Protein AF-A0A7Y2BKF0-F1 (afdb_monomer_lite)

Foldseek 3Di:
DPPVVVVVVVVVVCCCCVCCCPVPVVVVVVVVVVVVVVVVLPPVPPVSVVVVVVVVVVVVVVVQPADDWDWDWDDDPQKIKIFIDQDDQKWKWKPFLPPPDTPDDTDSGRIDIDRDAPVSFPAKWKWKAQPPPRDIDIDGAEQDWDADPNCNHDPPVQDDPQLGQWTWHDDPQWIWIWHPDPCPVPDDTDIDTDGAQDWDDRRRIIMHMWTKGKMKMWMAHPVRDIDIDMDIDTDPGDRDDDPPPDPPDDDDDDDDD

pLDDT: mean 80.48, std 17.64, range [32.09, 97.31]

Structure (mmCIF, N/CA/C/O backbone):
data_AF-A0A7Y2BKF0-F1
#
_entry.id   AF-A0A7Y2BKF0-F1
#
loop_
_atom_site.group_PDB
_atom_site.id
_atom_site.type_symbol
_atom_site.label_atom_id
_atom_site.label_alt_id
_atom_site.label_comp_id
_atom_site.label_asym_id
_atom_site.label_entity_id
_atom_site.label_seq_id
_atom_site.pdbx_PDB_ins_code
_atom_site.Cartn_x
_atom_site.Cartn_y
_atom_site.Cartn_z
_atom_site.occupancy
_atom_site.B_iso_or_equiv
_atom_site.auth_seq_id
_atom_site.auth_comp_id
_atom_site.auth_asym_id
_atom_site.auth_atom_id
_atom_site.pdbx_PDB_model_num
ATOM 1 N N . VAL A 1 1 ? 38.843 7.516 44.023 1.00 56.25 1 VAL A N 1
ATOM 2 C CA . VAL A 1 1 ? 39.371 8.376 42.925 1.00 56.25 1 VAL A CA 1
ATOM 3 C C . VAL A 1 1 ? 40.214 7.624 41.873 1.00 56.25 1 VAL A C 1
ATOM 5 O O . VAL A 1 1 ? 40.331 8.110 40.759 1.00 56.25 1 VAL A O 1
ATOM 8 N N . LYS A 1 2 ? 40.774 6.430 42.145 1.00 53.47 2 LYS A N 1
ATOM 9 C CA . LYS A 1 2 ? 41.610 5.687 41.169 1.00 53.47 2 LYS A CA 1
ATOM 10 C C . LYS A 1 2 ? 40.888 4.870 40.062 1.00 53.47 2 LYS A C 1
ATOM 12 O O . LYS A 1 2 ? 41.434 4.849 38.963 1.00 53.47 2 LYS A O 1
ATOM 17 N N . PRO A 1 3 ? 39.693 4.266 40.253 1.00 54.91 3 PRO A N 1
ATOM 18 C CA . PRO A 1 3 ? 39.109 3.399 39.215 1.00 54.91 3 PRO A CA 1
ATOM 19 C C . PRO A 1 3 ? 38.506 4.173 38.025 1.00 54.91 3 PRO A C 1
ATOM 21 O O . PRO A 1 3 ? 38.599 3.729 36.887 1.00 54.91 3 PRO A O 1
ATOM 24 N N . ILE A 1 4 ? 37.990 5.388 38.252 1.00 55.62 4 ILE A N 1
ATOM 25 C CA . ILE A 1 4 ? 37.405 6.247 37.201 1.00 55.62 4 ILE A CA 1
ATOM 26 C C . ILE A 1 4 ? 38.463 6.726 36.188 1.00 55.62 4 ILE A C 1
ATOM 28 O O . ILE A 1 4 ? 38.194 6.789 34.992 1.00 55.62 4 ILE A O 1
ATOM 32 N N . LYS A 1 5 ? 39.699 6.990 36.636 1.00 53.34 5 LYS A N 1
ATOM 33 C CA . LYS A 1 5 ? 40.811 7.371 35.745 1.00 53.34 5 LYS A CA 1
ATOM 34 C C . LYS A 1 5 ? 41.268 6.223 34.840 1.00 53.34 5 LYS A C 1
ATOM 36 O O . LYS A 1 5 ? 41.689 6.475 33.716 1.00 53.34 5 LYS A O 1
ATOM 41 N N . GLN A 1 6 ? 41.178 4.974 35.297 1.00 55.53 6 GLN A N 1
ATOM 42 C CA . GLN A 1 6 ? 41.564 3.815 34.486 1.00 55.53 6 GLN A CA 1
ATOM 43 C C . GLN A 1 6 ? 40.537 3.521 33.391 1.00 55.53 6 GLN A C 1
ATOM 45 O O . GLN A 1 6 ? 40.930 3.332 32.243 1.00 55.53 6 GLN A O 1
ATOM 50 N N . VAL A 1 7 ? 39.239 3.595 33.705 1.00 57.47 7 VAL A N 1
ATOM 51 C CA . VAL A 1 7 ? 38.169 3.442 32.703 1.00 57.47 7 VAL A CA 1
ATOM 52 C C . VAL A 1 7 ? 38.237 4.555 31.652 1.00 57.47 7 VAL A C 1
ATOM 54 O O . VAL A 1 7 ? 38.161 4.265 30.463 1.00 57.47 7 VAL A O 1
ATOM 57 N N . ALA A 1 8 ? 38.500 5.803 32.056 1.00 55.41 8 ALA A N 1
ATOM 58 C CA . ALA A 1 8 ? 38.663 6.921 31.122 1.00 55.41 8 ALA A CA 1
ATOM 59 C C . ALA A 1 8 ? 39.882 6.767 30.188 1.00 55.41 8 ALA A C 1
ATOM 61 O O . ALA A 1 8 ? 39.826 7.151 29.023 1.00 55.41 8 ALA A O 1
ATOM 62 N N . THR A 1 9 ? 40.978 6.167 30.668 1.00 59.62 9 THR A N 1
ATOM 63 C CA . THR A 1 9 ? 42.198 5.966 29.861 1.00 59.62 9 THR A CA 1
ATOM 64 C C . THR A 1 9 ? 42.041 4.814 28.861 1.00 59.62 9 THR A C 1
ATOM 66 O O . THR A 1 9 ? 42.572 4.876 27.753 1.00 59.62 9 THR A O 1
ATOM 69 N N . VAL A 1 10 ? 41.295 3.768 29.232 1.00 58.97 10 VAL A N 1
ATOM 70 C CA . VAL A 1 10 ? 40.964 2.648 28.336 1.00 58.97 10 VAL A CA 1
ATOM 71 C C . VAL A 1 10 ? 39.921 3.075 27.302 1.00 58.97 10 VAL A C 1
ATOM 73 O O . VAL A 1 10 ? 40.099 2.779 26.125 1.00 58.97 10 VAL A O 1
ATOM 76 N N . ALA A 1 11 ? 38.902 3.842 27.704 1.00 55.28 11 ALA A N 1
ATOM 77 C CA . ALA A 1 11 ? 37.907 4.402 26.791 1.00 55.28 11 ALA A CA 1
ATOM 78 C C . ALA A 1 11 ? 38.540 5.362 25.768 1.00 55.28 11 ALA A C 1
ATOM 80 O O . ALA A 1 11 ? 38.282 5.224 24.580 1.00 55.28 11 ALA A O 1
ATOM 81 N N . GLY A 1 12 ? 39.444 6.254 26.194 1.00 58.28 12 GLY A N 1
ATOM 82 C CA . GLY A 1 12 ? 40.144 7.166 25.279 1.00 58.28 12 GLY A CA 1
ATOM 83 C C . GLY A 1 12 ? 41.084 6.462 24.291 1.00 58.28 12 GLY A C 1
ATOM 84 O O . GLY A 1 12 ? 41.186 6.874 23.139 1.00 58.28 12 GLY A O 1
ATOM 85 N N . ARG A 1 13 ? 41.741 5.363 24.696 1.00 56.59 13 ARG A N 1
ATOM 86 C CA . ARG A 1 13 ? 42.544 4.541 23.770 1.00 56.59 13 ARG A CA 1
ATOM 87 C C . ARG A 1 13 ? 41.683 3.701 22.831 1.00 56.59 13 ARG A C 1
ATOM 89 O O . ARG A 1 13 ? 42.059 3.545 21.675 1.00 56.59 13 ARG A O 1
ATOM 96 N N . ALA A 1 14 ? 40.554 3.173 23.295 1.00 54.28 14 ALA A N 1
ATOM 97 C CA . ALA A 1 14 ? 39.627 2.431 22.447 1.00 54.28 14 ALA A CA 1
ATOM 98 C C . ALA A 1 14 ? 38.985 3.345 21.393 1.00 54.28 14 ALA A C 1
ATOM 100 O O . ALA A 1 14 ? 38.978 2.984 20.223 1.00 54.28 14 ALA A O 1
ATOM 101 N N . ASP A 1 15 ? 38.549 4.545 21.782 1.00 53.91 15 ASP A N 1
ATOM 102 C CA . ASP A 1 15 ? 37.935 5.534 20.889 1.00 53.91 15 ASP A CA 1
ATOM 103 C C . ASP A 1 15 ? 38.928 6.033 19.830 1.00 53.91 15 ASP A C 1
ATOM 105 O O . ASP A 1 15 ? 38.670 5.933 18.635 1.00 53.91 15 ASP A O 1
ATOM 109 N N . MET A 1 16 ? 40.142 6.420 20.237 1.00 60.03 16 MET A N 1
ATOM 110 C CA . MET A 1 16 ? 41.167 6.872 19.293 1.00 60.03 16 MET A CA 1
ATOM 111 C C . MET A 1 16 ? 41.620 5.764 18.329 1.00 60.03 16 MET A C 1
ATOM 113 O O . MET A 1 16 ? 41.905 6.048 17.175 1.00 60.03 16 MET A O 1
ATOM 117 N N . THR A 1 17 ? 41.673 4.499 18.760 1.00 58.50 17 THR A N 1
ATOM 118 C CA . THR A 1 17 ? 42.131 3.404 17.883 1.00 58.50 17 THR A CA 1
ATOM 119 C C . THR A 1 17 ? 41.006 2.869 17.000 1.00 58.50 17 THR A C 1
ATOM 121 O O . THR A 1 17 ? 41.252 2.533 15.847 1.00 58.50 17 THR A O 1
ATOM 124 N N . PHE A 1 18 ? 39.774 2.789 17.512 1.00 59.12 18 PHE A N 1
ATOM 125 C CA . PHE A 1 18 ? 38.623 2.283 16.766 1.00 59.12 18 PHE A CA 1
ATOM 126 C C . PHE A 1 18 ? 38.108 3.318 15.770 1.00 59.12 18 PHE A C 1
ATOM 128 O O . PHE A 1 18 ? 37.931 2.985 14.601 1.00 59.12 18 PHE A O 1
ATOM 135 N N . VAL A 1 19 ? 37.941 4.576 16.190 1.00 60.78 19 VAL A N 1
ATOM 136 C CA . VAL A 1 19 ? 37.486 5.646 15.296 1.00 60.78 19 VAL A CA 1
ATOM 137 C C . VAL A 1 19 ? 38.540 5.911 14.221 1.00 60.78 19 VAL A C 1
ATOM 139 O O . VAL A 1 19 ? 38.187 5.936 13.049 1.00 60.78 19 VAL A O 1
ATOM 142 N N . ASP A 1 20 ? 39.832 5.981 14.558 1.00 59.41 20 ASP A N 1
ATOM 143 C CA . ASP A 1 20 ? 40.880 6.265 13.563 1.00 59.41 20 ASP A CA 1
ATOM 144 C C . ASP A 1 20 ? 41.201 5.062 12.640 1.00 59.41 20 ASP A C 1
ATOM 146 O O . ASP A 1 20 ? 41.576 5.213 11.474 1.00 59.41 20 ASP A O 1
ATOM 150 N N . ALA A 1 21 ? 41.010 3.821 13.106 1.00 57.22 21 ALA A N 1
ATOM 151 C CA . ALA A 1 21 ? 41.134 2.649 12.234 1.00 57.22 21 ALA A CA 1
ATOM 152 C C . ALA A 1 21 ? 39.921 2.482 11.304 1.00 57.22 21 ALA A C 1
ATOM 154 O O . ALA A 1 21 ? 40.092 2.163 10.125 1.00 57.22 21 ALA A O 1
ATOM 155 N N . LEU A 1 22 ? 38.707 2.709 11.814 1.00 60.00 22 LEU A N 1
ATOM 156 C CA . LEU A 1 22 ? 37.465 2.464 11.082 1.00 60.00 22 LEU A CA 1
ATOM 157 C C . LEU A 1 22 ? 37.101 3.620 10.137 1.00 60.00 22 LEU A C 1
ATOM 159 O O . LEU A 1 22 ? 36.699 3.361 9.005 1.00 60.00 22 LEU A O 1
ATOM 163 N N . MET A 1 23 ? 37.259 4.877 10.567 1.00 57.72 23 MET A N 1
ATOM 164 C CA . MET A 1 23 ? 36.860 6.058 9.783 1.00 57.72 23 MET A CA 1
ATOM 165 C C . MET A 1 23 ? 37.945 6.562 8.833 1.00 57.72 23 MET A C 1
ATOM 167 O O . MET A 1 23 ? 37.619 7.176 7.822 1.00 57.72 23 MET A O 1
ATOM 171 N N . THR A 1 24 ? 39.223 6.308 9.112 1.00 59.28 24 THR A N 1
ATOM 172 C CA . THR A 1 24 ? 40.328 6.915 8.349 1.00 59.28 24 THR A CA 1
ATOM 173 C C . THR A 1 24 ? 41.178 5.874 7.626 1.00 59.28 24 THR A C 1
ATOM 175 O O . THR A 1 24 ? 41.488 6.049 6.443 1.00 59.28 24 THR A O 1
ATOM 178 N N . LYS A 1 25 ? 41.517 4.746 8.265 1.00 56.06 25 LYS A N 1
ATOM 179 C CA . LYS A 1 25 ? 42.382 3.721 7.643 1.00 56.06 25 LYS A CA 1
ATOM 180 C C . LYS A 1 25 ? 41.656 2.772 6.694 1.00 56.06 25 LYS A C 1
ATOM 182 O O . LYS A 1 25 ? 42.191 2.479 5.630 1.00 56.06 25 LYS A O 1
ATOM 187 N N . LEU A 1 26 ? 40.447 2.316 7.021 1.00 55.50 26 LEU A N 1
ATOM 188 C CA . LEU A 1 26 ? 39.689 1.451 6.107 1.00 55.50 26 LEU A CA 1
ATOM 189 C C . LEU A 1 26 ? 39.274 2.165 4.809 1.00 55.50 26 LEU A C 1
ATOM 191 O O . LEU A 1 26 ? 39.478 1.587 3.739 1.00 55.50 26 LEU A O 1
ATOM 195 N N . PRO A 1 27 ? 38.785 3.422 4.832 1.00 61.84 27 PRO A N 1
ATOM 196 C CA . PRO A 1 27 ? 38.477 4.126 3.592 1.00 61.84 27 PRO A CA 1
ATOM 197 C C . PRO A 1 27 ? 39.731 4.423 2.770 1.00 61.84 27 PRO A C 1
ATOM 199 O O . PRO A 1 27 ? 39.706 4.258 1.555 1.00 61.84 27 PRO A O 1
ATOM 202 N N . SER A 1 28 ? 40.847 4.792 3.410 1.00 61.53 28 SER A N 1
ATOM 203 C CA . SER A 1 28 ? 42.100 5.068 2.693 1.00 61.53 28 SER A CA 1
ATOM 204 C C . SER A 1 28 ? 42.728 3.814 2.079 1.00 61.53 28 SER A C 1
ATOM 206 O O . SER A 1 28 ? 43.248 3.900 0.970 1.00 61.53 28 SER A O 1
ATOM 208 N N . LEU A 1 29 ? 42.618 2.645 2.720 1.00 62.38 29 LEU A N 1
ATOM 209 C CA . LEU A 1 29 ? 43.019 1.362 2.128 1.00 62.38 29 LEU A CA 1
ATOM 210 C C . LEU A 1 29 ? 42.152 1.000 0.917 1.00 62.38 29 LEU A C 1
ATOM 212 O O . LEU A 1 29 ? 42.694 0.681 -0.140 1.00 62.38 29 LEU A O 1
ATOM 216 N N . ASN A 1 30 ? 40.829 1.143 1.027 1.00 64.00 30 ASN A N 1
ATOM 217 C CA . ASN A 1 30 ? 39.913 0.885 -0.087 1.00 64.00 30 ASN A CA 1
ATOM 218 C C . ASN A 1 30 ? 40.168 1.831 -1.272 1.00 64.00 30 ASN A C 1
ATOM 220 O O . ASN A 1 30 ? 40.201 1.394 -2.421 1.00 64.00 30 ASN A O 1
ATOM 224 N N . VAL A 1 31 ? 40.400 3.120 -1.005 1.00 70.38 31 VAL A N 1
ATOM 225 C CA . VAL A 1 31 ? 40.716 4.121 -2.037 1.00 70.38 31 VAL A CA 1
ATOM 226 C C . VAL A 1 31 ? 42.079 3.846 -2.684 1.00 70.38 31 VAL A C 1
ATOM 228 O O . VAL A 1 31 ? 42.215 3.992 -3.898 1.00 70.38 31 VAL A O 1
ATOM 231 N N . LEU A 1 32 ? 43.081 3.405 -1.917 1.00 70.19 32 LEU A N 1
ATOM 232 C CA . LEU A 1 32 ? 44.412 3.070 -2.434 1.00 70.19 32 LEU A CA 1
ATOM 233 C C . LEU A 1 32 ? 44.389 1.814 -3.321 1.00 70.19 32 LEU A C 1
ATOM 235 O O . LEU A 1 32 ? 45.038 1.787 -4.371 1.00 70.19 32 LEU A O 1
ATOM 239 N N . GLU A 1 33 ? 43.648 0.777 -2.922 1.00 68.88 33 GLU A N 1
ATOM 240 C CA . GLU A 1 33 ? 43.505 -0.448 -3.716 1.00 68.88 33 GLU A CA 1
ATOM 241 C C . GLU A 1 33 ? 42.689 -0.214 -4.987 1.00 68.88 33 GLU A C 1
ATOM 243 O O . GLU A 1 33 ? 43.132 -0.608 -6.069 1.00 68.88 33 GLU A O 1
ATOM 248 N N . LEU A 1 34 ? 41.575 0.522 -4.897 1.00 68.00 34 LEU A N 1
ATOM 249 C CA . LEU A 1 34 ? 40.826 0.966 -6.076 1.00 68.00 34 LEU A CA 1
ATOM 250 C C . LEU A 1 34 ? 41.713 1.811 -6.997 1.00 68.00 34 LEU A C 1
ATOM 252 O O . LEU A 1 34 ? 41.759 1.554 -8.198 1.00 68.00 34 LEU A O 1
ATOM 256 N N . GLY A 1 35 ? 42.494 2.746 -6.450 1.00 68.19 35 GLY A N 1
ATOM 257 C CA . GLY A 1 35 ? 43.444 3.561 -7.211 1.00 68.19 35 GLY A CA 1
ATOM 258 C C . GLY A 1 35 ? 44.499 2.732 -7.952 1.00 68.19 35 GLY A C 1
ATOM 259 O O . GLY A 1 35 ? 44.789 3.008 -9.115 1.00 68.19 35 GLY A O 1
ATOM 260 N N . ARG A 1 36 ? 45.031 1.666 -7.335 1.00 69.06 36 ARG A N 1
ATOM 261 C CA . ARG A 1 36 ? 45.957 0.725 -7.998 1.00 69.06 36 ARG A CA 1
ATOM 262 C C . ARG A 1 36 ? 45.289 -0.095 -9.100 1.00 69.06 36 ARG A C 1
ATOM 264 O O . ARG A 1 36 ? 45.929 -0.353 -10.119 1.00 69.06 36 ARG A O 1
ATOM 271 N N . ILE A 1 37 ? 44.039 -0.514 -8.908 1.00 67.25 37 ILE A N 1
ATOM 272 C CA . ILE A 1 37 ? 43.263 -1.238 -9.924 1.00 67.25 37 ILE A CA 1
ATOM 273 C C . ILE A 1 37 ? 42.982 -0.316 -11.120 1.00 67.25 37 ILE A C 1
ATOM 275 O O . ILE A 1 37 ? 43.267 -0.690 -12.257 1.00 67.25 37 ILE A O 1
ATOM 279 N N . PHE A 1 38 ? 42.529 0.918 -10.874 1.00 66.38 38 PHE A N 1
ATOM 280 C CA . PHE A 1 38 ? 42.270 1.914 -11.918 1.00 66.38 38 PHE A CA 1
ATOM 281 C C . PHE A 1 38 ? 43.542 2.357 -12.656 1.00 66.38 38 PHE A C 1
ATOM 283 O O . PHE A 1 38 ? 43.516 2.487 -13.879 1.00 66.38 38 PHE A O 1
ATOM 290 N N . ALA A 1 39 ? 44.674 2.505 -11.961 1.00 66.19 39 ALA A N 1
ATOM 291 C CA . ALA A 1 39 ? 45.955 2.827 -12.597 1.00 66.19 39 ALA A CA 1
ATOM 292 C C . ALA A 1 39 ? 46.426 1.726 -13.568 1.00 66.19 39 ALA A C 1
ATOM 294 O O . ALA A 1 39 ? 47.037 2.025 -14.589 1.00 66.19 39 ALA A O 1
ATOM 295 N N . ARG A 1 40 ? 46.100 0.454 -13.292 1.00 65.19 40 ARG A N 1
ATOM 296 C CA . ARG A 1 40 ? 46.405 -0.683 -14.182 1.00 65.19 40 ARG A CA 1
ATOM 297 C C . ARG A 1 40 ? 45.427 -0.828 -15.353 1.00 65.19 40 ARG A C 1
ATOM 299 O O . ARG A 1 40 ? 45.741 -1.521 -16.315 1.00 65.19 40 ARG A O 1
ATOM 306 N N . LEU A 1 41 ? 44.257 -0.192 -15.305 1.00 62.62 41 LEU A N 1
ATOM 307 C CA . LEU A 1 41 ? 43.323 -0.137 -16.438 1.00 62.62 41 LEU A CA 1
ATOM 308 C C . LEU A 1 41 ? 43.814 0.812 -17.547 1.00 62.62 41 LEU A C 1
ATOM 310 O O . LEU A 1 41 ? 43.492 0.601 -18.714 1.00 62.62 41 LEU A O 1
ATOM 314 N N . GLN A 1 42 ? 44.655 1.798 -17.215 1.00 55.88 42 GLN A N 1
ATOM 315 C CA . GLN A 1 42 ? 45.264 2.750 -18.154 1.00 55.88 42 GLN A CA 1
ATOM 316 C C . GLN A 1 42 ? 46.602 2.258 -18.744 1.00 55.88 42 GLN A C 1
ATOM 318 O O . GLN A 1 42 ? 47.518 3.042 -18.970 1.00 55.88 42 GLN A O 1
ATOM 323 N N . ASN A 1 43 ? 46.745 0.963 -19.042 1.00 62.66 43 ASN A N 1
ATOM 324 C CA . ASN A 1 43 ? 47.992 0.401 -19.591 1.00 62.66 43 ASN A CA 1
ATOM 325 C C . ASN A 1 43 ? 48.257 0.754 -21.078 1.00 62.66 43 ASN A C 1
ATOM 327 O O . ASN A 1 43 ? 49.034 0.073 -21.740 1.00 62.66 43 ASN A O 1
ATOM 331 N N . GLY A 1 44 ? 47.602 1.776 -21.646 1.00 59.03 44 GLY A N 1
ATOM 332 C CA . GLY A 1 44 ? 47.809 2.210 -23.040 1.00 59.03 44 GLY A CA 1
ATOM 333 C C . GLY A 1 44 ? 47.368 1.203 -24.116 1.00 59.03 44 GLY A C 1
ATOM 334 O O . GLY A 1 44 ? 47.499 1.467 -25.308 1.00 59.03 44 GLY A O 1
ATOM 335 N N . VAL A 1 45 ? 46.813 0.054 -23.719 1.00 68.38 45 VAL A N 1
ATOM 336 C CA . VAL A 1 45 ? 46.310 -0.974 -24.632 1.00 68.38 45 VAL A CA 1
ATOM 337 C C . VAL A 1 45 ? 44.899 -0.590 -25.067 1.00 68.38 45 VAL A C 1
ATOM 339 O O . VAL A 1 45 ? 43.953 -0.681 -24.288 1.00 68.38 45 VAL A O 1
ATOM 342 N N . VAL A 1 46 ? 44.745 -0.198 -26.332 1.00 66.69 46 VAL A N 1
ATOM 343 C CA . VAL A 1 46 ? 43.465 0.230 -26.938 1.00 66.69 46 VAL A CA 1
ATOM 344 C C . VAL A 1 46 ? 42.327 -0.774 -26.682 1.00 66.69 46 VAL A C 1
ATOM 346 O O . VAL A 1 46 ? 41.175 -0.386 -26.501 1.00 66.69 46 VAL A O 1
ATOM 349 N N . HIS A 1 47 ? 42.648 -2.068 -26.587 1.00 70.94 47 HIS A N 1
ATOM 350 C CA . HIS A 1 47 ? 41.669 -3.131 -26.347 1.00 70.94 47 HIS A CA 1
ATOM 351 C C . HIS A 1 47 ? 41.030 -3.060 -24.947 1.00 70.94 47 HIS A C 1
ATOM 353 O O . HIS A 1 47 ? 39.874 -3.443 -24.801 1.00 70.94 47 HIS A O 1
ATOM 359 N N . MET A 1 48 ? 41.723 -2.524 -23.933 1.00 76.19 48 MET A N 1
ATOM 360 C CA . MET A 1 48 ? 41.163 -2.357 -22.582 1.00 76.19 48 MET A CA 1
ATOM 361 C C . MET A 1 48 ? 40.087 -1.273 -22.542 1.00 76.19 48 MET A C 1
ATOM 363 O O . MET A 1 48 ? 39.042 -1.474 -21.928 1.00 76.19 48 MET A O 1
ATOM 367 N N . TYR A 1 49 ? 40.300 -0.159 -23.248 1.00 74.81 49 TYR A N 1
ATOM 368 C CA . TYR A 1 49 ? 39.277 0.878 -23.396 1.00 74.81 49 TYR A CA 1
ATOM 369 C C . TYR A 1 49 ? 38.041 0.325 -24.113 1.00 74.81 49 TYR A C 1
ATOM 371 O O . TYR A 1 49 ? 36.924 0.521 -23.643 1.00 74.81 49 TYR A O 1
ATOM 379 N N . GLY A 1 50 ? 38.241 -0.438 -25.194 1.00 79.44 50 GLY A N 1
ATOM 380 C CA . GLY A 1 50 ? 37.152 -1.126 -25.891 1.00 79.44 50 GLY A CA 1
ATOM 381 C C . GLY A 1 50 ? 36.384 -2.098 -24.989 1.00 79.44 50 GLY A C 1
ATOM 382 O O . GLY A 1 50 ? 35.157 -2.065 -24.957 1.00 79.44 50 GLY A O 1
ATOM 383 N N . ALA A 1 51 ? 37.088 -2.914 -24.200 1.00 82.00 51 ALA A N 1
ATOM 384 C CA . ALA A 1 51 ? 36.469 -3.864 -23.278 1.00 82.00 51 ALA A CA 1
ATOM 385 C C . ALA A 1 51 ? 35.624 -3.169 -22.197 1.00 82.00 51 ALA A C 1
ATOM 387 O O . ALA A 1 51 ? 34.490 -3.576 -21.956 1.00 82.00 51 ALA A O 1
ATOM 388 N N . VAL A 1 52 ? 36.131 -2.092 -21.586 1.00 83.44 52 VAL A N 1
ATOM 389 C CA . VAL A 1 52 ? 35.380 -1.313 -20.584 1.00 83.44 52 VAL A CA 1
ATOM 390 C C . VAL A 1 52 ? 34.141 -0.666 -21.200 1.00 83.44 52 VAL A C 1
ATOM 392 O O . VAL A 1 52 ? 33.075 -0.699 -20.588 1.00 83.44 52 VAL A O 1
ATOM 395 N N . MET A 1 53 ? 34.247 -0.134 -22.421 1.00 85.56 53 MET A N 1
ATOM 396 C CA . MET A 1 53 ? 33.098 0.425 -23.139 1.00 85.56 53 MET A CA 1
ATOM 397 C C . MET A 1 53 ? 32.031 -0.639 -23.413 1.00 85.56 53 MET A C 1
ATOM 399 O O . MET A 1 53 ? 30.855 -0.389 -23.168 1.00 85.56 53 MET A O 1
ATOM 403 N N . ILE A 1 54 ? 32.426 -1.839 -23.854 1.00 88.69 54 ILE A N 1
ATOM 404 C CA . ILE A 1 54 ? 31.497 -2.958 -24.070 1.00 88.69 54 ILE A CA 1
ATOM 405 C C . ILE A 1 54 ? 30.820 -3.358 -22.757 1.00 88.69 54 ILE A C 1
ATOM 407 O O . ILE A 1 54 ? 29.601 -3.496 -22.728 1.00 88.69 54 ILE A O 1
ATOM 411 N N . VAL A 1 55 ? 31.575 -3.497 -21.663 1.00 89.38 55 VAL A N 1
ATOM 412 C CA . VAL A 1 55 ? 31.006 -3.804 -20.340 1.00 89.38 55 VAL A CA 1
ATOM 413 C C . VAL A 1 55 ? 30.019 -2.721 -19.905 1.00 89.38 55 VAL A C 1
ATOM 415 O O . VAL A 1 55 ? 28.937 -3.051 -19.429 1.00 89.38 55 VAL A O 1
ATOM 418 N N . GLY A 1 56 ? 30.348 -1.444 -20.115 1.00 88.44 56 GLY A N 1
ATOM 419 C CA . GLY A 1 56 ? 29.452 -0.324 -19.828 1.00 88.44 56 GLY A CA 1
ATOM 420 C C . GLY A 1 56 ? 28.153 -0.396 -20.630 1.00 88.44 56 GLY A C 1
ATOM 421 O O . GLY A 1 56 ? 27.071 -0.298 -20.057 1.00 88.44 56 GLY A O 1
ATOM 422 N N . VAL A 1 57 ? 28.242 -0.645 -21.939 1.00 91.00 57 VAL A N 1
ATOM 423 C CA . VAL A 1 57 ? 27.067 -0.808 -22.810 1.00 91.00 57 VAL A CA 1
ATOM 424 C C . VAL A 1 57 ? 26.220 -2.002 -22.373 1.00 91.00 57 VAL A C 1
ATOM 426 O O . VAL A 1 57 ? 25.008 -1.865 -22.232 1.00 91.00 57 VAL A O 1
ATOM 429 N N . VAL A 1 58 ? 26.837 -3.155 -22.100 1.00 87.88 58 VAL A N 1
ATOM 430 C CA . VAL A 1 58 ? 26.131 -4.352 -21.619 1.00 87.88 58 VAL A CA 1
ATOM 431 C C . VAL A 1 58 ? 25.450 -4.088 -20.278 1.00 87.88 58 VAL A C 1
ATOM 433 O O . VAL A 1 58 ? 24.304 -4.485 -20.103 1.00 87.88 58 VAL A O 1
ATOM 436 N N . ALA A 1 59 ? 26.106 -3.388 -19.350 1.00 86.38 59 ALA A N 1
ATOM 437 C CA . ALA A 1 59 ? 25.521 -3.039 -18.059 1.00 86.38 59 ALA A CA 1
ATOM 438 C C . ALA A 1 59 ? 24.302 -2.115 -18.210 1.00 86.38 59 ALA A C 1
ATOM 440 O O . ALA A 1 59 ? 23.278 -2.345 -17.569 1.00 86.38 59 ALA A O 1
ATOM 441 N N . VAL A 1 60 ? 24.377 -1.113 -19.093 1.00 85.19 60 VAL A N 1
ATOM 442 C CA . VAL A 1 60 ? 23.241 -0.230 -19.397 1.00 85.19 60 VAL A CA 1
ATOM 443 C C . VAL A 1 60 ? 22.099 -1.017 -20.047 1.00 85.19 60 VAL A C 1
ATOM 445 O O . VAL A 1 60 ? 20.958 -0.901 -19.612 1.00 85.19 60 VAL A O 1
ATOM 448 N N . LEU A 1 61 ? 22.385 -1.873 -21.033 1.00 83.12 61 LEU A N 1
ATOM 449 C CA . LEU A 1 61 ? 21.370 -2.723 -21.668 1.00 83.12 61 LEU A CA 1
ATOM 450 C C . LEU A 1 61 ? 20.719 -3.689 -20.668 1.00 83.12 61 LEU A C 1
ATOM 452 O O . LEU A 1 61 ? 19.501 -3.856 -20.682 1.00 83.12 61 LEU A O 1
ATOM 456 N N . ALA A 1 62 ? 21.508 -4.280 -19.770 1.00 82.38 62 ALA A N 1
ATOM 457 C CA . ALA A 1 62 ? 21.009 -5.148 -18.710 1.00 82.38 62 ALA A CA 1
ATOM 458 C C . ALA A 1 62 ? 20.108 -4.388 -17.723 1.00 82.38 62 ALA A C 1
ATOM 460 O O . ALA A 1 62 ? 19.094 -4.928 -17.286 1.00 82.38 62 ALA A O 1
ATOM 461 N N . PHE A 1 63 ? 20.424 -3.127 -17.412 1.00 79.00 63 PHE A N 1
ATOM 462 C CA . PHE A 1 63 ? 19.584 -2.285 -16.559 1.00 79.00 63 PHE A CA 1
ATOM 463 C C . PHE A 1 63 ? 18.194 -2.037 -17.171 1.00 79.00 63 PHE A C 1
ATOM 465 O O . PHE A 1 63 ? 17.192 -2.116 -16.464 1.00 79.00 63 PHE A O 1
ATOM 472 N N . PHE A 1 64 ? 18.112 -1.821 -18.489 1.00 78.50 64 PHE A N 1
ATOM 473 C CA . PHE A 1 64 ? 16.839 -1.650 -19.209 1.00 78.50 64 PHE A CA 1
ATOM 474 C C . PHE A 1 64 ? 16.110 -2.966 -19.528 1.00 78.50 64 PHE A C 1
ATOM 476 O O . PHE A 1 64 ? 14.974 -2.953 -20.012 1.00 78.50 64 PHE A O 1
ATOM 483 N N . TRP A 1 65 ? 16.736 -4.113 -19.253 1.00 80.38 65 TRP A N 1
ATOM 484 C CA . TRP A 1 65 ? 16.158 -5.419 -19.552 1.00 80.38 65 TRP A CA 1
ATOM 485 C C . TRP A 1 65 ? 14.921 -5.718 -18.700 1.00 80.38 65 TRP A C 1
ATOM 487 O O . TRP A 1 65 ? 13.949 -6.281 -19.206 1.00 80.38 65 TRP A O 1
ATOM 497 N N . ALA A 1 66 ? 14.937 -5.338 -17.420 1.00 79.81 66 ALA A N 1
ATOM 498 C CA . ALA A 1 66 ? 13.837 -5.575 -16.492 1.00 79.81 66 ALA A CA 1
ATOM 499 C C . ALA A 1 66 ? 13.033 -4.283 -16.257 1.00 79.81 66 ALA A C 1
ATOM 501 O O . ALA A 1 66 ? 13.583 -3.318 -15.714 1.00 79.81 66 ALA A O 1
ATOM 502 N N . PRO A 1 67 ? 11.729 -4.247 -16.602 1.00 82.19 67 PRO A N 1
ATOM 503 C CA . PRO A 1 67 ? 10.895 -3.105 -16.270 1.00 82.19 67 PRO A CA 1
ATOM 504 C C . PRO A 1 67 ? 10.829 -2.912 -14.752 1.00 82.19 67 PRO A C 1
ATOM 506 O O . PRO A 1 67 ? 10.767 -3.873 -13.981 1.00 82.19 67 PRO A O 1
ATOM 509 N N . HIS A 1 68 ? 10.854 -1.659 -14.312 1.00 81.69 68 HIS A N 1
ATOM 510 C CA . HIS A 1 68 ? 10.672 -1.286 -12.913 1.00 81.69 68 HIS A CA 1
ATOM 511 C C . HIS A 1 68 ? 9.318 -0.604 -12.793 1.00 81.69 68 HIS A C 1
ATOM 513 O O . HIS A 1 68 ? 9.060 0.382 -13.475 1.00 81.69 68 HIS A O 1
ATOM 519 N N . SER A 1 69 ? 8.451 -1.167 -11.960 1.00 86.06 69 SER A N 1
ATOM 520 C CA . SER A 1 69 ? 7.078 -0.710 -11.802 1.00 86.06 69 SER A CA 1
ATOM 521 C C . SER A 1 69 ? 6.716 -0.715 -10.328 1.00 86.06 69 SER A C 1
ATOM 523 O O . SER A 1 69 ? 6.858 -1.736 -9.648 1.00 86.06 69 SER A O 1
ATOM 525 N N . HIS A 1 70 ? 6.235 0.419 -9.843 1.00 91.00 70 HIS A N 1
ATOM 526 C CA . HIS A 1 70 ? 5.597 0.547 -8.543 1.00 91.00 70 HIS A CA 1
ATOM 527 C C . HIS A 1 70 ? 4.452 1.536 -8.693 1.00 91.00 70 HIS A C 1
ATOM 529 O 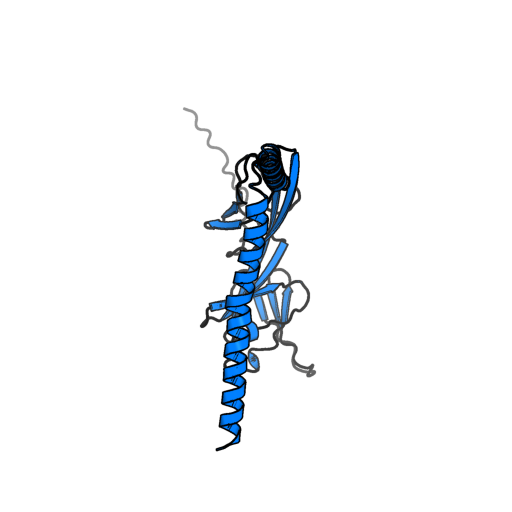O . HIS A 1 70 ? 4.549 2.474 -9.472 1.00 91.00 70 HIS A O 1
ATOM 535 N N . ILE A 1 71 ? 3.367 1.314 -7.963 1.00 94.00 71 ILE A N 1
ATOM 536 C CA . ILE A 1 71 ? 2.175 2.151 -8.079 1.00 94.00 71 ILE A CA 1
ATOM 537 C C . ILE A 1 71 ? 2.257 3.265 -7.039 1.00 94.00 71 ILE A C 1
ATOM 539 O O . ILE A 1 71 ? 2.490 3.013 -5.853 1.00 94.00 71 ILE A O 1
ATOM 543 N N . GLU A 1 72 ? 2.037 4.496 -7.459 1.00 94.69 72 GLU A N 1
ATOM 544 C CA . GLU A 1 72 ? 1.776 5.652 -6.614 1.00 94.69 72 GLU A CA 1
ATOM 545 C C . GLU A 1 72 ? 0.314 6.052 -6.796 1.00 94.69 72 GLU A C 1
ATOM 547 O O . GLU A 1 72 ? -0.233 5.947 -7.889 1.00 94.69 72 GLU A O 1
ATOM 552 N N . ALA A 1 73 ? -0.337 6.431 -5.699 1.00 94.19 73 ALA A N 1
ATOM 553 C CA . ALA A 1 73 ? -1.742 6.808 -5.699 1.00 94.19 73 ALA A CA 1
ATOM 554 C C . ALA A 1 73 ? -1.863 8.201 -5.091 1.00 94.19 73 ALA A C 1
ATOM 556 O O . ALA A 1 73 ? -1.453 8.419 -3.946 1.00 94.19 73 ALA A O 1
ATOM 557 N N . THR A 1 74 ? -2.416 9.126 -5.861 1.00 94.00 74 THR A N 1
ATOM 558 C CA . THR A 1 74 ? -2.779 10.469 -5.417 1.00 94.00 74 THR A CA 1
ATOM 559 C C . THR A 1 74 ? -4.291 10.618 -5.452 1.00 94.00 74 THR A C 1
ATOM 561 O O . THR A 1 74 ? -4.971 10.017 -6.277 1.00 94.00 74 THR A O 1
ATOM 564 N N . PHE A 1 75 ? -4.832 11.379 -4.508 1.00 91.81 75 PHE A N 1
ATOM 565 C CA . PHE A 1 75 ? -6.274 11.484 -4.309 1.00 91.81 75 PHE A CA 1
ATOM 566 C C . PHE A 1 75 ? -6.727 12.900 -4.653 1.00 91.81 75 PHE A C 1
ATOM 568 O O . PHE A 1 75 ? -6.309 13.850 -3.988 1.00 91.81 75 PHE A O 1
ATOM 575 N N . GLU A 1 76 ? -7.601 13.031 -5.649 1.00 87.81 76 GLU A N 1
ATOM 576 C CA . GLU A 1 76 ? -8.236 14.295 -6.021 1.00 87.81 76 GLU A CA 1
ATOM 577 C C . GLU A 1 76 ? -9.759 14.161 -5.879 1.00 87.81 76 GLU A C 1
ATOM 579 O O . GLU A 1 76 ? -10.464 13.596 -6.717 1.00 87.81 76 GLU A O 1
ATOM 584 N N . GLY A 1 77 ? -10.287 14.640 -4.750 1.00 84.81 77 GLY A N 1
ATOM 585 C CA . GLY A 1 77 ? -11.695 14.448 -4.403 1.00 84.81 77 GLY A CA 1
ATOM 586 C C . GLY A 1 77 ? -12.031 12.967 -4.210 1.00 84.81 77 GLY A C 1
ATOM 587 O O . GLY A 1 77 ? -11.527 12.345 -3.278 1.00 84.81 77 GLY A O 1
ATOM 588 N N . ASN A 1 78 ? -12.896 12.430 -5.076 1.00 83.00 78 ASN A N 1
ATOM 589 C CA . ASN A 1 78 ? -13.295 11.016 -5.085 1.00 83.00 78 ASN A CA 1
ATOM 590 C C . ASN A 1 78 ? -12.571 10.194 -6.171 1.00 83.00 78 ASN A C 1
ATOM 592 O O . ASN A 1 78 ? -12.802 8.992 -6.286 1.00 83.00 78 ASN A O 1
ATOM 596 N N . ASN A 1 79 ? -11.717 10.840 -6.971 1.00 88.00 79 ASN A N 1
ATOM 597 C CA . ASN A 1 79 ? -10.905 10.175 -7.979 1.00 88.00 79 ASN A CA 1
ATOM 598 C C . ASN A 1 79 ? -9.538 9.823 -7.398 1.00 88.00 79 ASN A C 1
ATOM 600 O O . ASN A 1 79 ? -8.986 10.533 -6.549 1.00 88.00 79 ASN A O 1
ATOM 604 N N . VAL A 1 80 ? -9.002 8.707 -7.872 1.00 93.00 80 VAL A N 1
ATOM 605 C CA . VAL A 1 80 ? -7.667 8.242 -7.530 1.00 93.00 80 VAL A CA 1
ATOM 606 C C . VAL A 1 80 ? -6.840 8.228 -8.796 1.00 93.00 80 VAL A C 1
ATOM 608 O O . VAL A 1 80 ? -7.109 7.459 -9.718 1.00 93.00 80 VAL A O 1
ATOM 611 N N . ASP A 1 81 ? -5.824 9.073 -8.816 1.00 95.56 81 ASP A N 1
ATOM 612 C CA . ASP A 1 81 ? -4.837 9.088 -9.877 1.00 95.56 81 ASP A CA 1
ATOM 613 C C . ASP A 1 81 ? -3.754 8.077 -9.529 1.00 95.56 81 ASP A C 1
ATOM 615 O O . ASP A 1 81 ? -3.074 8.172 -8.502 1.00 95.56 81 ASP A O 1
ATOM 619 N N . LEU A 1 82 ? -3.633 7.075 -10.384 1.00 95.69 82 LEU A N 1
ATOM 620 C CA . LEU A 1 82 ? -2.657 6.013 -10.287 1.00 95.69 82 LEU A CA 1
ATOM 621 C C . LEU A 1 82 ? -1.526 6.319 -11.254 1.00 95.69 82 LEU A C 1
ATOM 623 O O . LEU A 1 82 ? -1.760 6.556 -12.439 1.00 95.69 82 LEU A O 1
ATOM 627 N N . THR A 1 83 ? -0.296 6.304 -10.762 1.00 96.00 83 THR A N 1
ATOM 628 C CA . THR A 1 83 ? 0.894 6.527 -11.583 1.00 96.00 83 THR A CA 1
ATOM 629 C C . THR A 1 83 ? 1.957 5.479 -11.287 1.00 96.00 83 THR A C 1
ATOM 631 O O . THR A 1 83 ? 1.988 4.864 -10.221 1.00 96.00 83 THR A O 1
ATOM 634 N N . THR A 1 84 ? 2.827 5.228 -12.256 1.00 94.69 84 THR A N 1
ATOM 635 C CA . THR A 1 84 ? 4.023 4.393 -12.106 1.00 94.69 84 THR A CA 1
ATOM 636 C C . THR A 1 84 ? 5.222 5.145 -12.686 1.00 94.69 84 THR A C 1
ATOM 638 O O . THR A 1 84 ? 5.034 6.049 -13.502 1.00 94.69 84 THR A O 1
ATOM 641 N N . PRO A 1 85 ? 6.473 4.820 -12.316 1.00 90.75 85 PRO A N 1
ATOM 642 C CA . PRO A 1 85 ? 7.629 5.462 -12.928 1.00 90.75 85 PRO A CA 1
ATOM 643 C C . PRO A 1 85 ? 7.658 5.330 -14.451 1.00 90.75 85 PRO A C 1
ATOM 645 O O . PRO A 1 85 ? 7.433 4.250 -15.012 1.00 90.75 85 PRO A O 1
ATOM 648 N N . LEU A 1 86 ? 8.007 6.436 -15.108 1.00 91.00 86 LEU A N 1
ATOM 649 C CA . LEU A 1 86 ? 8.270 6.461 -16.540 1.00 91.00 86 LEU A CA 1
ATOM 650 C C . LEU A 1 86 ? 9.571 5.698 -16.849 1.00 91.00 86 LEU A C 1
ATOM 652 O O . LEU A 1 86 ? 10.581 5.875 -16.166 1.00 91.00 86 LEU A O 1
ATOM 656 N N . GLY A 1 87 ? 9.565 4.888 -17.905 1.00 87.06 87 GLY A N 1
ATOM 657 C CA . GLY A 1 87 ? 10.756 4.263 -18.470 1.00 87.06 87 GLY A CA 1
ATOM 658 C C . GLY A 1 87 ? 10.815 4.450 -19.981 1.00 87.06 87 GLY A C 1
ATOM 659 O O . GLY A 1 87 ? 9.795 4.618 -20.647 1.00 87.06 87 GLY A O 1
ATOM 660 N N . LEU A 1 88 ? 12.028 4.453 -20.534 1.00 85.62 88 LEU A N 1
ATOM 661 C CA . LEU A 1 88 ? 12.227 4.650 -21.967 1.00 85.62 88 LEU A CA 1
ATOM 662 C C . LEU A 1 88 ? 11.670 3.455 -22.755 1.00 85.62 88 LEU A C 1
ATOM 664 O O . LEU A 1 88 ? 12.102 2.321 -22.547 1.00 85.62 88 LEU A O 1
ATOM 668 N N . GLY A 1 89 ? 10.739 3.724 -23.675 1.00 87.62 89 GLY A N 1
ATOM 669 C CA . GLY A 1 89 ? 10.099 2.691 -24.495 1.00 87.62 89 GLY A CA 1
ATOM 670 C C . GLY A 1 89 ? 9.232 1.729 -23.684 1.00 87.62 89 GLY A C 1
ATOM 671 O O . GLY A 1 89 ? 9.112 0.561 -24.057 1.00 87.62 89 GLY A O 1
ATOM 672 N N . TYR A 1 90 ? 8.713 2.180 -22.538 1.00 93.62 90 TYR A N 1
ATOM 673 C CA . TYR A 1 90 ? 7.747 1.418 -21.759 1.00 93.62 90 TYR A CA 1
ATOM 674 C C . TYR A 1 90 ? 6.337 1.750 -22.217 1.00 93.62 90 TYR A C 1
ATOM 676 O O . TYR A 1 90 ? 6.000 2.902 -22.476 1.00 93.62 90 TYR A O 1
ATOM 684 N N . GLU A 1 91 ? 5.514 0.717 -22.254 1.00 95.88 91 GLU A N 1
ATOM 685 C CA . GLU A 1 91 ? 4.076 0.850 -22.372 1.00 95.88 91 GLU A CA 1
ATOM 686 C C . GLU A 1 91 ? 3.430 0.258 -21.127 1.00 95.88 91 GLU A C 1
ATOM 688 O O . GLU A 1 91 ? 3.942 -0.682 -20.509 1.00 95.88 91 GLU A O 1
ATOM 693 N N . TYR A 1 92 ? 2.284 0.821 -20.786 1.00 96.50 92 TYR A N 1
ATOM 694 C CA . TYR A 1 92 ? 1.574 0.598 -19.546 1.00 96.50 92 TYR A CA 1
ATOM 695 C C . TYR A 1 92 ? 0.143 0.200 -19.850 1.00 96.50 92 TYR A C 1
ATOM 697 O O . TYR A 1 92 ? -0.483 0.739 -20.765 1.00 96.50 92 TYR A O 1
ATOM 705 N N . ARG A 1 93 ? -0.383 -0.719 -19.050 1.00 96.94 93 ARG A N 1
ATOM 706 C CA . ARG A 1 93 ? -1.819 -0.939 -18.939 1.00 96.94 93 ARG A CA 1
ATOM 707 C C . ARG A 1 93 ? -2.212 -1.119 -17.482 1.00 96.94 93 ARG A C 1
ATOM 709 O O . ARG A 1 93 ? -1.450 -1.692 -16.700 1.00 96.94 93 ARG A O 1
ATOM 716 N N . TRP A 1 94 ? -3.388 -0.621 -17.144 1.00 97.31 94 TRP A N 1
ATOM 717 C CA . TRP A 1 94 ? -3.905 -0.581 -15.787 1.00 97.31 94 TRP A CA 1
ATOM 718 C C . TRP A 1 94 ? -5.118 -1.491 -15.658 1.00 97.31 94 TRP A C 1
ATOM 720 O O . TRP A 1 94 ? -5.962 -1.514 -16.550 1.00 97.31 94 TRP A O 1
ATOM 730 N N . ASP A 1 95 ? -5.114 -2.247 -14.569 1.00 96.50 95 ASP A N 1
ATOM 731 C CA . ASP A 1 95 ? -6.241 -2.964 -13.978 1.00 96.50 95 ASP A CA 1
ATOM 732 C C . ASP A 1 95 ? -6.434 -2.306 -12.5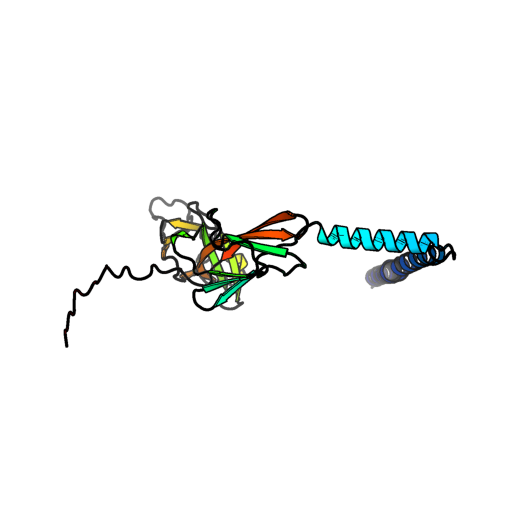99 1.00 96.50 95 ASP A C 1
ATOM 734 O O . ASP A 1 95 ? -5.776 -2.650 -11.612 1.00 96.50 95 ASP A O 1
ATOM 738 N N . ALA A 1 96 ? -7.180 -1.205 -12.582 1.00 94.25 96 ALA A N 1
ATOM 739 C CA . ALA A 1 96 ? -7.246 -0.240 -11.498 1.00 94.25 96 ALA A CA 1
ATOM 740 C C . ALA A 1 96 ? -7.960 -0.802 -10.267 1.00 94.25 96 ALA A C 1
ATOM 742 O O . ALA A 1 96 ? -7.622 -0.389 -9.162 1.00 94.25 96 ALA A O 1
ATOM 743 N N . ASN A 1 97 ? -8.892 -1.743 -10.435 1.00 93.12 97 ASN A N 1
ATOM 744 C CA . ASN A 1 97 ? -9.587 -2.433 -9.342 1.00 93.12 97 ASN A CA 1
ATOM 745 C C . ASN A 1 97 ? -9.091 -3.880 -9.094 1.00 93.12 97 ASN A C 1
ATOM 747 O O . ASN A 1 97 ? -9.608 -4.579 -8.205 1.00 93.12 97 ASN A O 1
ATOM 751 N N . SER A 1 98 ? -8.074 -4.324 -9.841 1.00 93.94 98 SER A N 1
ATOM 752 C CA . SER A 1 98 ? -7.472 -5.659 -9.759 1.00 93.94 98 SER A CA 1
ATOM 753 C C . SER A 1 98 ? -8.512 -6.774 -9.952 1.00 93.94 98 SER A C 1
ATOM 755 O O . SER A 1 98 ? -8.502 -7.775 -9.229 1.00 93.94 98 SER A O 1
ATOM 757 N N . ASP A 1 99 ? -9.484 -6.580 -10.849 1.00 91.44 99 ASP A N 1
ATOM 758 C CA . ASP A 1 99 ? -10.536 -7.565 -11.140 1.00 91.44 99 ASP A CA 1
ATOM 759 C C . ASP A 1 99 ? -10.165 -8.554 -12.259 1.00 91.44 99 ASP A C 1
ATOM 761 O O . ASP A 1 99 ? -10.837 -9.577 -12.433 1.00 91.44 99 ASP A O 1
ATOM 765 N N . GLY A 1 100 ? -9.034 -8.318 -12.929 1.00 93.12 100 GLY A N 1
ATOM 766 C CA . GLY A 1 100 ? -8.516 -9.135 -14.020 1.00 93.12 100 GLY A CA 1
ATOM 767 C C . GLY A 1 100 ? -8.856 -8.608 -15.415 1.00 93.12 100 GLY A C 1
ATOM 768 O O . GLY A 1 100 ? -8.294 -9.119 -16.391 1.00 93.12 100 GLY A O 1
ATOM 769 N N . GLU A 1 101 ? -9.713 -7.593 -15.529 1.00 94.25 101 GLU A N 1
ATOM 770 C CA . GLU A 1 101 ? -9.963 -6.844 -16.755 1.00 94.25 101 GLU A CA 1
ATOM 771 C C . GLU A 1 101 ? -9.205 -5.509 -16.721 1.00 94.25 101 GLU A C 1
ATOM 773 O O . GLU A 1 101 ? -9.264 -4.745 -15.771 1.00 94.25 101 GLU A O 1
ATOM 778 N N . PHE A 1 102 ? -8.459 -5.206 -17.784 1.00 94.00 102 PHE A N 1
ATOM 779 C CA . PHE A 1 102 ? -7.710 -3.950 -17.854 1.00 94.00 102 PHE A CA 1
ATOM 780 C C . PHE A 1 102 ? -8.618 -2.819 -18.343 1.00 94.00 102 PHE A C 1
ATOM 782 O O . PHE A 1 102 ? -9.155 -2.906 -19.450 1.00 94.00 102 PHE A O 1
ATOM 789 N N . GLU A 1 103 ? -8.727 -1.720 -17.594 1.00 93.50 103 GLU A N 1
ATOM 790 C CA . GLU A 1 103 ? -9.478 -0.536 -18.026 1.00 93.50 103 GLU A CA 1
ATOM 791 C C . GLU A 1 103 ? -8.739 0.259 -19.098 1.00 93.50 103 GLU A C 1
ATOM 793 O O . GLU A 1 103 ? -9.357 1.027 -19.841 1.00 93.50 103 GLU A O 1
ATOM 798 N N . THR A 1 104 ? -7.418 0.089 -19.200 1.00 94.56 104 THR A N 1
ATOM 799 C CA . THR A 1 104 ? -6.623 0.738 -20.243 1.00 94.56 104 THR A CA 1
ATOM 800 C C . THR A 1 104 ? -5.990 -0.269 -21.193 1.00 94.56 104 THR A C 1
ATOM 802 O O . THR A 1 104 ? -5.553 -1.360 -20.825 1.00 94.56 104 THR A O 1
ATOM 805 N N . THR A 1 105 ? -5.867 0.132 -22.456 1.00 95.62 105 THR A N 1
ATOM 806 C CA . THR A 1 105 ? -4.992 -0.550 -23.410 1.00 95.62 105 THR A CA 1
ATOM 807 C C . THR A 1 105 ? -3.539 -0.153 -23.170 1.00 95.62 105 THR A C 1
ATOM 809 O O . THR A 1 105 ? -3.266 0.847 -22.506 1.00 95.62 105 THR A O 1
ATOM 812 N N . TRP A 1 106 ? -2.605 -0.910 -23.751 1.00 95.88 106 TRP A N 1
ATOM 813 C CA . TRP A 1 106 ? -1.191 -0.535 -23.769 1.00 95.88 106 TRP A CA 1
ATOM 814 C C . TRP A 1 106 ? -1.010 0.877 -24.337 1.00 95.88 106 TRP A C 1
ATOM 816 O O . TRP A 1 106 ? -1.438 1.148 -25.460 1.00 95.88 106 TRP A O 1
ATOM 826 N N . ALA A 1 107 ? -0.393 1.758 -23.557 1.00 95.12 107 ALA A N 1
ATOM 827 C CA . ALA A 1 107 ? -0.091 3.132 -23.938 1.00 95.12 107 ALA A CA 1
ATOM 828 C C . ALA A 1 107 ? 1.213 3.602 -23.281 1.00 95.12 107 ALA A C 1
ATOM 830 O O . ALA A 1 107 ? 1.611 3.083 -22.245 1.00 95.12 107 ALA A O 1
ATOM 831 N N . GLU A 1 108 ? 1.861 4.622 -23.839 1.00 93.75 108 GLU A N 1
ATOM 832 C CA . GLU A 1 108 ? 3.071 5.223 -23.247 1.00 93.75 108 GLU A CA 1
ATOM 833 C C . GLU A 1 108 ? 2.773 6.047 -21.980 1.00 93.75 108 GLU A C 1
ATOM 835 O O . GLU A 1 108 ? 3.681 6.394 -21.225 1.00 93.75 108 GLU A O 1
ATOM 840 N N . ALA A 1 109 ? 1.499 6.368 -21.732 1.00 94.19 109 ALA A N 1
ATOM 841 C CA . ALA A 1 109 ? 1.076 7.127 -20.564 1.00 94.19 109 ALA A CA 1
ATOM 842 C C . ALA A 1 109 ? 1.250 6.291 -19.278 1.00 94.19 109 ALA A C 1
ATOM 844 O O . ALA A 1 109 ? 0.604 5.252 -19.133 1.00 94.19 109 ALA A O 1
ATOM 845 N N . PRO A 1 110 ? 2.065 6.740 -18.305 1.00 93.88 110 PRO A N 1
ATOM 846 C CA . PRO A 1 110 ? 2.396 5.961 -17.113 1.00 93.88 110 PRO A CA 1
ATOM 847 C C . PRO A 1 110 ? 1.354 6.099 -15.995 1.00 93.88 110 PRO A C 1
ATOM 849 O O . PRO A 1 110 ? 1.655 5.822 -14.836 1.00 93.88 110 PRO A O 1
ATOM 852 N N . GLY A 1 111 ? 0.148 6.575 -16.296 1.00 94.06 111 GLY A N 1
ATOM 853 C CA . GLY A 1 111 ? -0.871 6.805 -15.284 1.00 94.06 111 GLY A CA 1
ATOM 854 C C . GLY A 1 111 ? -2.283 6.817 -15.838 1.00 94.06 111 GLY A C 1
ATOM 855 O O . GLY A 1 111 ? -2.493 6.950 -17.044 1.00 94.06 111 GLY A O 1
ATOM 856 N N . THR A 1 112 ? -3.237 6.662 -14.930 1.00 95.00 112 THR A N 1
ATOM 857 C CA . THR A 1 112 ? -4.676 6.667 -15.193 1.00 95.00 112 THR A CA 1
ATOM 858 C C . THR A 1 112 ? -5.415 7.268 -13.999 1.00 95.00 112 THR A C 1
ATOM 860 O O . THR A 1 112 ? -4.887 7.282 -12.889 1.00 95.00 112 THR A O 1
ATOM 863 N N . SER A 1 113 ? -6.633 7.755 -14.215 1.00 94.19 113 SER A N 1
ATOM 864 C CA . SER A 1 113 ? -7.515 8.222 -13.144 1.00 94.19 113 SER A CA 1
ATOM 865 C C . SER A 1 113 ? -8.703 7.279 -13.039 1.00 94.19 113 SER A C 1
ATOM 867 O O . SER A 1 113 ? -9.319 6.946 -14.054 1.00 94.19 113 SER A O 1
ATOM 869 N N . PHE A 1 114 ? -9.017 6.833 -11.826 1.00 93.00 114 PHE A N 1
ATOM 870 C CA . PHE A 1 114 ? -10.085 5.872 -11.585 1.00 93.00 114 PHE A CA 1
ATOM 871 C C . PHE A 1 114 ? -10.961 6.277 -10.398 1.00 93.00 114 PHE A C 1
ATOM 873 O O . PHE A 1 114 ? -10.476 6.732 -9.360 1.00 93.00 114 PHE A O 1
ATOM 880 N N . ALA A 1 115 ? -12.271 6.088 -10.554 1.00 92.38 115 ALA A N 1
ATOM 881 C CA . ALA A 1 115 ? -13.264 6.333 -9.516 1.00 92.38 115 ALA A CA 1
ATOM 882 C C . ALA A 1 115 ? -13.766 4.992 -8.966 1.00 92.38 115 ALA A C 1
ATOM 884 O O . ALA A 1 115 ? -14.604 4.335 -9.587 1.00 92.38 115 ALA A O 1
ATOM 885 N N . TYR A 1 116 ? -13.253 4.601 -7.799 1.00 91.25 116 TYR A N 1
ATOM 886 C CA . TYR A 1 116 ? -13.610 3.335 -7.160 1.00 91.25 116 TYR A CA 1
ATOM 887 C C . TYR A 1 116 ? -15.068 3.303 -6.699 1.00 91.25 116 TYR A C 1
ATOM 889 O O . TYR A 1 116 ? -15.610 4.277 -6.169 1.00 91.25 116 TYR A O 1
ATOM 897 N N . LYS A 1 117 ? -15.685 2.134 -6.852 1.00 90.88 117 LYS A N 1
ATOM 898 C CA . LYS A 1 117 ? -17.043 1.809 -6.417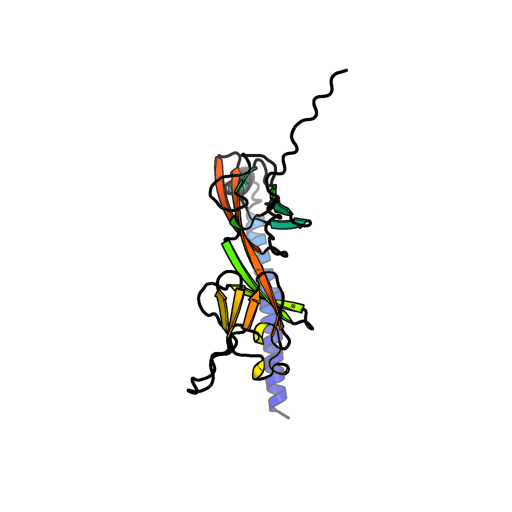 1.00 90.88 117 LYS A CA 1
ATOM 899 C C . LYS A 1 117 ? -17.001 0.829 -5.247 1.00 90.88 117 LYS A C 1
ATOM 901 O O . LYS A 1 117 ? -15.988 0.196 -4.966 1.00 90.88 117 LYS A O 1
ATOM 906 N N . LYS A 1 118 ? -18.143 0.652 -4.576 1.00 86.75 118 LYS A N 1
ATOM 907 C CA . LYS A 1 118 ? -18.277 -0.273 -3.436 1.00 86.75 118 LYS A CA 1
ATOM 908 C C . LYS A 1 118 ? -17.844 -1.707 -3.781 1.00 86.75 118 LYS A C 1
ATOM 910 O O . LYS A 1 118 ? -17.260 -2.375 -2.938 1.00 86.75 118 LYS A O 1
ATOM 915 N N . GLY A 1 119 ? -18.097 -2.155 -5.014 1.00 87.44 119 GLY A N 1
ATOM 916 C CA . GLY A 1 119 ? -17.696 -3.482 -5.499 1.00 87.44 119 GLY A CA 1
ATOM 917 C C . GLY A 1 119 ? -16.185 -3.677 -5.670 1.00 87.44 119 GLY A C 1
ATOM 918 O O . GLY A 1 119 ? -15.731 -4.815 -5.675 1.00 87.44 119 GLY A O 1
ATOM 919 N N . ASP A 1 120 ? -15.412 -2.591 -5.747 1.00 91.00 120 ASP A N 1
ATOM 920 C CA . ASP A 1 120 ? -13.955 -2.639 -5.928 1.00 91.00 120 ASP A CA 1
ATOM 921 C C . ASP A 1 120 ? -13.202 -2.762 -4.587 1.00 91.00 120 ASP A C 1
ATOM 923 O O . ASP A 1 120 ? -11.979 -2.914 -4.546 1.00 91.00 120 ASP A O 1
ATOM 927 N N . VAL A 1 121 ? -13.919 -2.683 -3.460 1.00 90.25 121 VAL A N 1
ATOM 928 C CA . VAL A 1 121 ? -13.339 -2.781 -2.117 1.00 90.25 121 VAL A CA 1
ATOM 929 C C . VAL A 1 121 ? -12.937 -4.227 -1.831 1.00 90.25 121 VAL A C 1
ATOM 931 O O . VAL A 1 121 ? -13.774 -5.126 -1.797 1.00 90.25 121 VAL A O 1
ATOM 934 N N . ARG A 1 122 ? -11.644 -4.448 -1.573 1.00 90.25 122 ARG A N 1
ATOM 935 C CA . ARG A 1 122 ? -11.067 -5.764 -1.246 1.00 90.25 122 ARG A CA 1
ATOM 936 C C . ARG A 1 122 ? -10.995 -6.027 0.254 1.00 90.25 122 ARG A C 1
ATOM 938 O O . ARG A 1 122 ? -10.928 -7.175 0.679 1.00 90.25 122 ARG A O 1
ATOM 945 N N . GLY A 1 123 ? -11.028 -4.973 1.063 1.00 90.25 123 GLY A N 1
ATOM 946 C CA . GLY A 1 123 ? -11.030 -5.102 2.512 1.00 90.25 123 GLY A CA 1
ATOM 947 C C . GLY A 1 123 ? -11.221 -3.776 3.227 1.00 90.25 123 GLY A C 1
ATOM 948 O O . GLY A 1 123 ? -11.419 -2.724 2.617 1.00 90.25 123 GLY A O 1
ATOM 949 N N . VAL A 1 124 ? -11.137 -3.826 4.552 1.00 91.31 124 VAL A N 1
ATOM 950 C CA . VAL A 1 124 ? -11.225 -2.649 5.414 1.00 91.31 124 VAL A CA 1
ATOM 951 C C . VAL A 1 124 ? -9.988 -2.589 6.296 1.00 91.31 124 VAL A C 1
ATOM 953 O O . VAL A 1 124 ? -9.591 -3.564 6.933 1.00 91.31 124 VAL A O 1
ATOM 956 N N . ALA A 1 125 ? -9.378 -1.412 6.353 1.00 92.62 125 ALA A N 1
ATOM 957 C CA . ALA A 1 125 ? -8.295 -1.122 7.272 1.00 92.62 125 ALA A CA 1
ATOM 958 C C . ALA A 1 125 ? -8.781 -0.161 8.356 1.00 92.62 125 ALA A C 1
ATOM 960 O O . ALA A 1 125 ? -9.436 0.848 8.083 1.00 92.62 125 ALA A O 1
ATOM 961 N N . VAL A 1 126 ? -8.425 -0.464 9.599 1.00 93.94 126 VAL A N 1
ATOM 962 C CA . VAL A 1 126 ? -8.715 0.381 10.752 1.00 93.94 126 VAL A CA 1
ATOM 963 C C . VAL A 1 126 ? -7.487 1.209 11.078 1.00 93.94 126 VAL A C 1
ATOM 965 O O . VAL A 1 126 ? -6.400 0.680 11.303 1.00 93.94 126 VAL A O 1
ATOM 968 N N . PHE A 1 127 ? -7.664 2.523 11.116 1.00 94.56 127 PHE A N 1
ATOM 969 C CA . PHE A 1 127 ? -6.626 3.468 11.485 1.00 94.56 127 PHE A CA 1
ATOM 970 C C . PHE A 1 127 ? -6.863 3.948 12.906 1.00 94.56 127 PHE A C 1
ATOM 972 O O . PHE A 1 127 ? -7.900 4.538 13.222 1.00 94.56 127 PHE A O 1
ATOM 979 N N . LEU A 1 128 ? -5.884 3.680 13.762 1.00 94.81 128 LEU A N 1
ATOM 980 C CA . LEU A 1 128 ? -5.781 4.250 15.093 1.00 94.81 128 LEU A CA 1
ATOM 981 C C . LEU A 1 128 ? -4.935 5.509 14.987 1.00 94.81 128 LEU A C 1
ATOM 983 O O . LEU A 1 128 ? -3.814 5.446 14.498 1.00 94.81 128 LEU A O 1
ATOM 987 N N . MET A 1 129 ? -5.442 6.641 15.454 1.00 94.19 129 MET A N 1
ATOM 988 C CA . MET A 1 129 ? -4.707 7.900 15.449 1.00 94.19 129 MET A CA 1
ATOM 989 C C . MET A 1 129 ? -4.780 8.550 16.819 1.00 94.19 129 MET A C 1
ATOM 991 O O . MET A 1 129 ? -5.863 8.776 17.358 1.00 94.19 129 MET A O 1
ATOM 995 N N . ASN A 1 130 ? -3.638 8.922 17.379 1.00 93.81 130 ASN A N 1
ATOM 996 C CA . ASN A 1 130 ? -3.626 9.730 18.587 1.00 93.81 130 ASN A CA 1
ATOM 997 C C . ASN A 1 130 ? -3.929 11.189 18.245 1.00 93.81 130 ASN A C 1
ATOM 999 O O . ASN A 1 130 ? -3.186 11.839 17.512 1.00 93.81 130 ASN A O 1
ATOM 1003 N N . ALA A 1 131 ? -5.007 11.723 18.818 1.00 83.88 131 ALA A N 1
ATOM 1004 C CA . ALA A 1 131 ? -5.469 13.074 18.513 1.00 83.88 131 ALA A CA 1
ATOM 1005 C C . ALA A 1 131 ? -4.473 14.185 18.905 1.00 83.88 131 ALA A C 1
ATOM 1007 O O . ALA A 1 131 ? -4.600 15.300 18.410 1.00 83.88 131 ALA A O 1
ATOM 1008 N N . ARG A 1 132 ? -3.517 13.908 19.804 1.00 87.69 132 ARG A N 1
ATOM 1009 C CA . ARG A 1 132 ? -2.514 14.882 20.265 1.00 87.69 132 ARG A CA 1
ATOM 1010 C C . ARG A 1 132 ? -1.196 14.774 19.513 1.00 87.69 132 ARG A C 1
ATOM 1012 O O . ARG A 1 132 ? -0.639 15.799 19.147 1.00 87.69 132 ARG A O 1
ATOM 1019 N N . SER A 1 133 ? -0.677 13.559 19.335 1.00 89.81 133 SER A N 1
ATOM 1020 C CA . SER A 1 133 ? 0.631 13.357 18.694 1.00 89.81 133 SER A CA 1
ATOM 1021 C C . SER A 1 133 ? 0.548 13.230 17.174 1.00 89.81 133 SER A C 1
ATOM 1023 O O . SER A 1 133 ? 1.572 13.350 16.513 1.00 89.81 133 SER A O 1
ATOM 1025 N N . GLY A 1 134 ? -0.636 12.951 16.619 1.00 89.81 134 GLY A N 1
ATOM 1026 C CA . GLY A 1 134 ? -0.810 12.670 15.192 1.00 89.81 134 GLY A CA 1
ATOM 1027 C C . GLY A 1 134 ? -0.240 11.319 14.748 1.00 89.81 134 GLY A C 1
ATOM 1028 O O . GLY A 1 134 ? -0.308 10.999 13.568 1.00 89.81 134 GLY A O 1
ATOM 1029 N N . VAL A 1 135 ? 0.304 10.513 15.669 1.00 93.31 135 VAL A N 1
ATOM 1030 C CA . VAL A 1 135 ? 0.806 9.168 15.356 1.00 93.31 135 VAL A CA 1
ATOM 1031 C C . VAL A 1 135 ? -0.364 8.294 14.915 1.00 93.31 135 VAL A C 1
ATOM 1033 O O . VAL A 1 135 ? -1.353 8.170 15.643 1.00 93.31 135 VAL A O 1
ATOM 1036 N N . GLU A 1 136 ? -0.227 7.689 13.737 1.00 93.69 136 GLU A N 1
ATOM 1037 C CA . GLU A 1 136 ? -1.232 6.839 13.105 1.00 93.69 136 GLU A CA 1
ATOM 1038 C C . GLU A 1 136 ? -0.710 5.402 12.953 1.00 93.69 136 GLU A C 1
ATOM 1040 O O . GLU A 1 136 ? 0.460 5.168 12.639 1.00 93.69 136 GLU A O 1
ATOM 1045 N N . ARG A 1 137 ? -1.585 4.419 13.175 1.00 95.25 137 ARG A N 1
ATOM 1046 C CA . ARG A 1 137 ? -1.299 2.994 13.010 1.00 95.25 137 ARG A CA 1
ATOM 1047 C C . ARG A 1 137 ? -2.426 2.316 12.241 1.00 95.25 137 ARG A C 1
ATOM 1049 O O . ARG A 1 137 ? -3.577 2.359 12.667 1.00 95.25 137 ARG A O 1
ATOM 1056 N N . ARG A 1 138 ? -2.071 1.642 11.143 1.00 94.88 138 ARG A N 1
ATOM 1057 C CA . ARG A 1 138 ? -2.967 0.770 10.368 1.00 94.88 138 ARG A CA 1
ATOM 1058 C C . ARG A 1 138 ? -3.064 -0.609 11.024 1.00 94.88 138 ARG A C 1
ATOM 1060 O O . ARG A 1 138 ? -2.042 -1.205 11.370 1.00 94.88 138 ARG A O 1
ATOM 1067 N N . VAL A 1 139 ? -4.283 -1.116 11.143 1.00 93.62 139 VAL A N 1
ATOM 1068 C CA . VAL A 1 139 ? -4.627 -2.471 11.579 1.00 93.62 139 VAL A CA 1
ATOM 1069 C C . VAL A 1 139 ? -5.504 -3.091 10.495 1.00 93.62 139 VAL A C 1
ATOM 1071 O O . VAL A 1 139 ? -6.479 -2.480 10.062 1.00 93.62 139 VAL A O 1
ATOM 1074 N N . HIS A 1 140 ? -5.139 -4.281 10.027 1.00 90.56 140 HIS A N 1
ATOM 1075 C CA . HIS A 1 140 ? -5.976 -5.044 9.102 1.00 90.56 140 HIS A CA 1
ATOM 1076 C C . HIS A 1 140 ? -7.039 -5.779 9.903 1.00 90.56 140 HIS A C 1
ATOM 1078 O O . HIS A 1 140 ? -6.708 -6.421 10.900 1.00 90.56 140 HIS A O 1
ATOM 1084 N N . VAL A 1 141 ? -8.296 -5.651 9.488 1.00 91.25 141 VAL A N 1
ATOM 1085 C CA . VAL A 1 141 ? -9.433 -6.238 10.195 1.00 91.25 141 VAL A CA 1
ATOM 1086 C C . VAL A 1 141 ? -10.256 -7.044 9.202 1.00 91.25 141 VAL A C 1
ATOM 1088 O O . VAL A 1 141 ? -10.610 -6.542 8.138 1.00 91.25 141 VAL A O 1
ATOM 1091 N N . GLY A 1 142 ? -10.526 -8.297 9.558 1.00 91.19 142 GLY A N 1
ATOM 1092 C CA . GLY A 1 142 ? -11.433 -9.190 8.840 1.00 91.19 142 GLY A CA 1
ATOM 1093 C C . GLY A 1 142 ? -12.607 -9.587 9.731 1.00 91.19 142 GLY A C 1
ATOM 1094 O O . GLY A 1 142 ? -12.942 -8.874 10.674 1.00 91.19 142 GLY A O 1
ATOM 1095 N N . GLU A 1 143 ? -13.210 -10.736 9.451 1.00 90.81 143 GLU A N 1
ATOM 1096 C CA . GLU A 1 143 ? -14.334 -11.278 10.235 1.00 90.81 143 GLU A CA 1
ATOM 1097 C C . GLU A 1 143 ? -13.899 -11.806 11.617 1.00 90.81 143 GLU A C 1
ATOM 1099 O O . GLU A 1 143 ? -14.695 -11.873 12.559 1.00 90.81 143 GLU A O 1
ATOM 1104 N N . ASP A 1 144 ? -12.613 -12.134 11.755 1.00 93.69 144 ASP A N 1
ATOM 1105 C CA . ASP A 1 144 ? -12.013 -12.590 13.002 1.00 93.69 144 ASP A CA 1
ATOM 1106 C C . ASP A 1 144 ? -11.712 -11.436 13.964 1.00 93.69 144 ASP A C 1
ATOM 1108 O O . ASP A 1 144 ? -11.420 -10.304 13.574 1.00 93.69 144 ASP A O 1
ATOM 1112 N N . TRP A 1 145 ? -11.730 -11.752 15.259 1.00 93.69 145 TRP A N 1
ATOM 1113 C CA . TRP A 1 145 ? -11.360 -10.811 16.308 1.00 93.69 145 TRP A CA 1
ATOM 1114 C C . TRP A 1 145 ? -9.853 -10.564 16.327 1.00 93.69 145 TRP A C 1
ATOM 1116 O O . TRP A 1 145 ? -9.060 -11.478 16.552 1.00 93.69 145 TRP A O 1
ATOM 1126 N N . VAL A 1 146 ? -9.467 -9.302 16.151 1.00 94.69 146 VAL A N 1
ATOM 1127 C CA . VAL A 1 146 ? -8.075 -8.848 16.153 1.00 94.69 146 VAL A CA 1
ATOM 1128 C C . VAL A 1 146 ? -7.863 -7.856 17.300 1.00 94.69 146 VAL A C 1
ATOM 1130 O O . VAL A 1 146 ? -8.660 -6.927 17.453 1.00 94.69 146 VAL A O 1
ATOM 1133 N N . PRO A 1 147 ? -6.801 -7.992 18.115 1.00 93.88 147 PRO A N 1
ATOM 1134 C CA . PRO A 1 147 ? -6.508 -7.031 19.174 1.00 93.88 147 PRO A CA 1
ATOM 1135 C C . PRO A 1 147 ? -6.156 -5.654 18.596 1.00 93.88 147 PRO A C 1
ATOM 1137 O O . PRO A 1 147 ? -5.403 -5.541 17.627 1.00 93.88 147 PRO A O 1
ATOM 1140 N N . LEU A 1 148 ? -6.664 -4.594 19.224 1.00 93.19 148 LEU A N 1
ATOM 1141 C CA . LEU A 1 148 ? -6.340 -3.212 18.886 1.00 93.19 148 LEU A CA 1
ATOM 1142 C C . LEU A 1 148 ? -5.152 -2.709 19.714 1.00 93.19 148 LEU A C 1
ATOM 1144 O O . LEU A 1 148 ? -5.303 -2.501 20.920 1.00 93.19 148 LEU A O 1
ATOM 1148 N N . PRO A 1 149 ? -3.999 -2.428 19.083 1.00 93.81 149 PRO A N 1
ATOM 1149 C CA . PRO A 1 149 ? -2.803 -1.970 19.780 1.00 93.81 149 PRO A CA 1
ATOM 1150 C C . PRO A 1 149 ? -2.870 -0.456 20.035 1.00 93.81 149 PRO A C 1
ATOM 1152 O O . PRO A 1 149 ? -2.166 0.331 19.401 1.00 93.81 149 PRO A O 1
ATOM 1155 N N . ILE A 1 150 ? -3.742 -0.013 20.941 1.00 91.06 150 ILE A N 1
ATOM 1156 C CA . ILE A 1 150 ? -3.919 1.415 21.271 1.00 91.06 150 ILE A CA 1
ATOM 1157 C C . ILE A 1 150 ? -2.623 2.011 21.855 1.00 91.06 150 ILE A C 1
ATOM 1159 O O . ILE A 1 150 ? -2.276 3.165 21.594 1.00 91.06 150 ILE A O 1
ATOM 1163 N N . GLU A 1 151 ? -1.843 1.198 22.558 1.00 92.50 151 GLU A N 1
ATOM 1164 C CA . GLU A 1 151 ? -0.507 1.513 23.061 1.00 92.50 151 GLU A CA 1
ATOM 1165 C C . GLU A 1 151 ? 0.517 1.834 21.962 1.00 92.50 151 GLU A C 1
ATOM 1167 O O . GLU A 1 151 ? 1.516 2.497 22.233 1.00 92.50 151 GLU A O 1
ATOM 1172 N N . ALA A 1 152 ? 0.269 1.427 20.711 1.00 92.75 152 ALA A N 1
ATOM 1173 C CA . ALA A 1 152 ? 1.141 1.773 19.590 1.00 92.75 152 ALA A CA 1
ATOM 1174 C C . ALA A 1 152 ? 0.998 3.242 19.161 1.00 92.75 152 ALA A C 1
ATOM 1176 O O . ALA A 1 152 ? 1.881 3.769 18.485 1.00 92.75 152 ALA A O 1
ATOM 1177 N N . VAL A 1 153 ? -0.102 3.907 19.533 1.00 93.88 153 VAL A N 1
ATOM 1178 C CA . VAL A 1 153 ? -0.367 5.311 19.175 1.00 93.88 153 VAL A CA 1
ATOM 1179 C C . VAL A 1 153 ? -0.403 6.234 20.391 1.00 93.88 153 VAL A C 1
ATOM 1181 O O . VAL A 1 153 ? -0.190 7.440 20.257 1.00 93.88 153 VAL A O 1
ATOM 1184 N N . ALA A 1 154 ? -0.637 5.706 21.592 1.00 91.69 154 ALA A N 1
ATOM 1185 C CA . ALA A 1 154 ? -0.717 6.478 22.826 1.00 91.69 154 ALA A CA 1
ATOM 1186 C C . ALA A 1 154 ? 0.284 5.982 23.884 1.00 91.69 154 ALA A C 1
ATOM 1188 O O . ALA A 1 154 ? 0.350 4.782 24.143 1.00 91.69 154 ALA A O 1
ATOM 1189 N N . PRO A 1 155 ? 1.036 6.884 24.551 1.00 90.19 155 PRO A N 1
ATOM 1190 C CA . PRO A 1 155 ? 1.934 6.492 25.631 1.00 90.19 155 PRO A CA 1
ATOM 1191 C C . PRO A 1 155 ? 1.177 5.780 26.754 1.00 90.19 155 PRO A C 1
ATOM 1193 O O . PRO A 1 155 ? 0.156 6.286 27.224 1.00 90.19 155 PRO A O 1
ATOM 1196 N N . VAL A 1 156 ? 1.726 4.671 27.254 1.00 89.56 156 VAL A N 1
ATOM 1197 C CA . VAL A 1 156 ? 1.120 3.860 28.329 1.00 89.56 156 VAL A CA 1
ATOM 1198 C C . VAL A 1 156 ? 0.776 4.696 29.567 1.00 89.56 156 VAL A C 1
ATOM 1200 O O . VAL A 1 156 ? -0.270 4.499 30.169 1.00 89.56 156 VAL A O 1
ATOM 1203 N N . ALA A 1 157 ? 1.593 5.701 29.898 1.00 90.00 157 ALA A N 1
ATOM 1204 C CA . ALA A 1 157 ? 1.345 6.612 31.019 1.00 90.00 157 ALA A CA 1
ATOM 1205 C C . ALA A 1 157 ? 0.058 7.454 30.882 1.00 90.00 157 ALA A C 1
ATOM 1207 O O . ALA A 1 157 ? -0.429 7.997 31.870 1.00 90.00 157 ALA A O 1
ATOM 1208 N N . THR A 1 158 ? -0.475 7.594 29.666 1.00 88.19 158 THR A N 1
ATOM 1209 C CA . THR A 1 158 ? -1.717 8.334 29.385 1.00 88.19 158 THR A CA 1
ATOM 1210 C C . THR A 1 158 ? -2.939 7.433 29.246 1.00 88.19 158 THR A C 1
ATOM 1212 O O . THR A 1 158 ? -4.057 7.944 29.208 1.00 88.19 158 THR A O 1
ATOM 1215 N N . LEU A 1 159 ? -2.732 6.116 29.173 1.00 89.81 159 LEU A N 1
ATOM 1216 C CA . LEU A 1 159 ? -3.791 5.133 28.998 1.00 89.81 159 LEU A CA 1
ATOM 1217 C C . LEU A 1 159 ? -4.342 4.697 30.349 1.00 89.81 159 LEU A C 1
ATOM 1219 O O . LEU A 1 159 ? -3.601 4.371 31.278 1.00 89.81 159 LEU A O 1
ATOM 1223 N N . ARG A 1 160 ? -5.666 4.659 30.452 1.00 89.75 160 ARG A N 1
ATOM 1224 C CA . ARG A 1 160 ? -6.353 4.037 31.579 1.00 89.75 160 ARG A CA 1
ATOM 1225 C C . ARG A 1 160 ? -6.539 2.553 31.301 1.00 89.75 160 ARG A C 1
ATOM 1227 O O . ARG A 1 160 ? -6.547 2.105 30.158 1.00 89.75 160 ARG A O 1
ATOM 1234 N N . ARG A 1 161 ? -6.792 1.775 32.356 1.00 86.50 161 ARG A N 1
ATOM 1235 C CA . ARG A 1 161 ? -7.122 0.345 32.225 1.00 86.50 161 ARG A CA 1
ATOM 1236 C C . ARG A 1 161 ? -8.349 0.108 31.336 1.00 86.50 161 ARG A C 1
ATOM 1238 O O . ARG A 1 161 ? -8.477 -0.968 30.770 1.00 86.50 161 ARG A O 1
ATOM 1245 N N . GLU A 1 162 ? -9.254 1.077 31.239 1.00 86.44 162 GLU A N 1
ATOM 1246 C CA . GLU A 1 162 ? -10.445 1.047 30.379 1.00 86.44 162 GLU A CA 1
ATOM 1247 C C . GLU A 1 162 ? -10.174 1.347 28.899 1.00 86.44 162 GLU A C 1
ATOM 1249 O O . GLU A 1 162 ? -11.013 1.016 28.072 1.00 86.44 162 GLU A O 1
ATOM 1254 N N . ASP A 1 163 ? -9.003 1.894 28.561 1.00 86.94 163 ASP A N 1
ATOM 1255 C CA . ASP A 1 163 ? -8.644 2.293 27.194 1.00 86.94 163 ASP A CA 1
ATOM 1256 C C . ASP A 1 163 ? -7.920 1.185 26.410 1.00 86.94 163 ASP A C 1
ATOM 1258 O O . ASP A 1 163 ? -7.570 1.388 25.253 1.00 86.94 163 ASP A O 1
ATOM 1262 N N . VAL A 1 164 ? -7.647 0.031 27.028 1.00 89.06 164 VAL A N 1
ATOM 1263 C CA . VAL A 1 164 ? -6.812 -1.044 26.464 1.00 89.06 164 VAL A CA 1
ATOM 1264 C C . VAL A 1 164 ? -7.519 -2.396 26.479 1.00 89.06 164 VAL A C 1
ATOM 1266 O O . VAL A 1 164 ? -8.443 -2.629 27.261 1.00 89.06 164 VAL A O 1
ATOM 1269 N N . GLY A 1 165 ? -7.032 -3.313 25.639 1.00 88.81 165 GLY A N 1
ATOM 1270 C CA .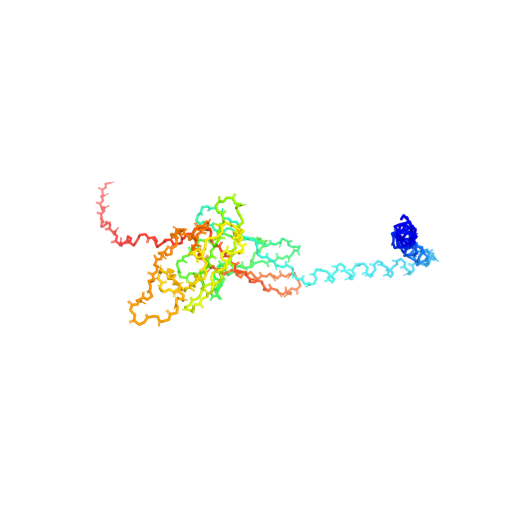 GLY A 1 165 ? -7.575 -4.667 25.523 1.00 88.81 165 GLY A CA 1
ATOM 1271 C C . GLY A 1 165 ? -8.851 -4.735 24.691 1.00 88.81 165 GLY A C 1
ATOM 1272 O O . GLY A 1 165 ? -9.642 -5.648 24.881 1.00 88.81 165 GLY A O 1
ATOM 1273 N N . PHE A 1 166 ? -9.081 -3.772 23.800 1.00 91.62 166 PHE A N 1
ATOM 1274 C CA . PHE A 1 166 ? -10.149 -3.899 22.818 1.00 91.62 166 PHE A CA 1
ATOM 1275 C C . PHE A 1 166 ? -9.732 -4.865 21.714 1.00 91.62 166 PHE A C 1
ATOM 1277 O O . PHE A 1 166 ? -8.592 -4.849 21.254 1.00 91.62 166 PHE A O 1
ATOM 1284 N N . GLU A 1 167 ? -10.680 -5.663 21.261 1.00 94.00 167 GLU A N 1
ATOM 1285 C CA . GLU A 1 167 ? -10.608 -6.410 20.017 1.00 94.00 167 GLU A CA 1
ATOM 1286 C C . GLU A 1 167 ? -11.588 -5.791 19.030 1.00 94.00 167 GLU A C 1
ATOM 1288 O O . GLU A 1 167 ? -12.622 -5.245 19.426 1.00 94.00 167 GLU A O 1
ATOM 1293 N N . VAL A 1 168 ? -11.264 -5.882 17.748 1.00 94.81 168 VAL A N 1
ATOM 1294 C CA . VAL A 1 168 ? -12.106 -5.426 16.650 1.00 94.81 168 VAL A CA 1
ATOM 1295 C C . VAL A 1 168 ? -12.309 -6.553 15.652 1.00 94.81 168 VAL A C 1
ATOM 1297 O O . VAL A 1 168 ? -11.387 -7.323 15.392 1.00 94.81 168 VAL A O 1
ATOM 1300 N N . ARG A 1 169 ? -13.506 -6.625 15.083 1.00 94.75 169 ARG A N 1
ATOM 1301 C CA . ARG A 1 169 ? -13.804 -7.401 13.878 1.00 94.75 169 ARG A CA 1
ATOM 1302 C C . ARG A 1 169 ? -14.698 -6.594 12.950 1.00 94.75 169 ARG A C 1
ATOM 1304 O O . ARG A 1 169 ? -15.339 -5.631 13.378 1.00 94.75 169 ARG A O 1
ATOM 1311 N N . LEU A 1 170 ? -14.773 -7.025 11.706 1.00 93.00 170 LEU A N 1
ATOM 1312 C CA . LEU A 1 170 ? -15.753 -6.575 10.733 1.00 93.00 170 LEU A CA 1
ATOM 1313 C C . LEU A 1 170 ? -17.014 -7.451 10.843 1.00 93.00 170 LEU A C 1
ATOM 1315 O O . LEU A 1 170 ? -16.910 -8.674 10.855 1.00 93.00 170 LEU A O 1
ATOM 1319 N N . ASP A 1 171 ? -18.191 -6.831 10.941 1.00 92.00 171 ASP A N 1
ATOM 1320 C CA . ASP A 1 171 ? -19.509 -7.487 10.916 1.00 92.00 171 ASP A CA 1
ATOM 1321 C C . ASP A 1 171 ? -20.393 -6.750 9.900 1.00 92.00 171 ASP A C 1
ATOM 1323 O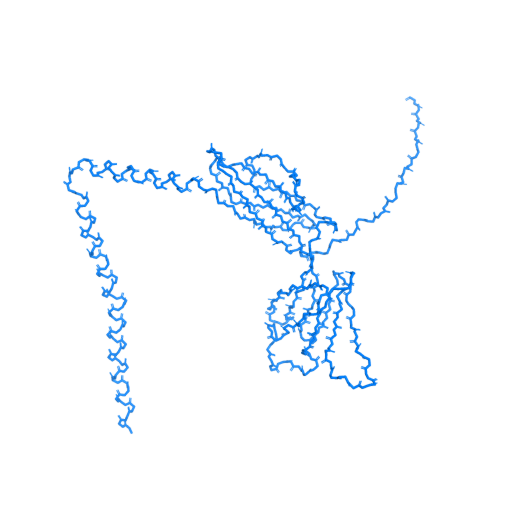 O . ASP A 1 171 ? -21.032 -5.742 10.210 1.00 92.00 171 ASP A O 1
ATOM 1327 N N . GLY A 1 172 ? -20.359 -7.201 8.644 1.00 88.25 172 GLY A N 1
ATOM 1328 C CA . GLY A 1 172 ? -21.050 -6.532 7.541 1.00 88.25 172 GLY A CA 1
ATOM 1329 C C . GLY A 1 172 ? -20.550 -5.099 7.320 1.00 88.25 172 GLY A C 1
ATOM 1330 O O . GLY A 1 172 ? -19.407 -4.888 6.918 1.00 88.25 172 GLY A O 1
ATOM 1331 N N . GLU A 1 173 ? -21.417 -4.114 7.568 1.00 87.75 173 GLU A N 1
ATOM 1332 C CA . GLU A 1 173 ? -21.116 -2.680 7.405 1.00 87.75 173 GLU A CA 1
ATOM 1333 C C . GLU A 1 173 ? -20.682 -1.982 8.704 1.00 87.75 173 GLU A C 1
ATOM 1335 O O . GLU A 1 173 ? -20.513 -0.759 8.724 1.00 87.75 173 GLU A O 1
ATOM 1340 N N . ASP A 1 174 ? -20.476 -2.744 9.779 1.00 91.19 174 ASP A N 1
ATOM 1341 C CA . ASP A 1 174 ? -20.046 -2.233 11.075 1.00 91.19 174 ASP A CA 1
ATOM 1342 C C . ASP A 1 174 ? -18.677 -2.805 11.470 1.00 91.19 174 ASP A C 1
ATOM 1344 O O . ASP A 1 174 ? -18.376 -3.986 11.294 1.00 91.19 174 ASP A O 1
ATOM 1348 N N . LEU A 1 175 ? -17.852 -1.972 12.103 1.00 92.56 175 LEU A N 1
ATOM 1349 C CA . LEU A 1 175 ? -16.784 -2.452 12.969 1.00 92.56 175 LEU A CA 1
ATOM 1350 C C . LEU A 1 175 ? -17.360 -2.725 14.349 1.00 92.56 175 LEU A C 1
ATOM 1352 O O . LEU A 1 175 ? -17.911 -1.827 14.995 1.00 92.56 175 LEU A O 1
ATOM 1356 N N . VAL A 1 176 ? -17.182 -3.950 14.823 1.00 94.25 176 VAL A N 1
ATOM 1357 C CA . VAL A 1 176 ? -17.592 -4.344 16.164 1.00 94.25 176 VAL A CA 1
ATOM 1358 C C . VAL A 1 176 ? -16.365 -4.366 17.044 1.00 94.25 176 VAL A C 1
ATOM 1360 O O . VAL A 1 176 ? -15.392 -5.060 16.760 1.00 94.25 176 VAL A O 1
ATOM 1363 N N . PHE A 1 177 ? -16.428 -3.611 18.128 1.00 93.31 177 PHE A N 1
ATOM 1364 C CA . PHE A 1 177 ? -15.418 -3.580 19.165 1.00 93.31 177 PHE A CA 1
ATOM 1365 C C . PHE A 1 177 ? -15.953 -4.315 20.377 1.00 93.31 177 PHE A C 1
ATOM 1367 O O . PHE A 1 177 ? -17.086 -4.085 20.808 1.00 93.31 177 PHE A O 1
ATOM 1374 N N . ARG A 1 178 ? -15.119 -5.153 20.975 1.00 91.75 178 ARG A N 1
ATOM 1375 C CA . ARG A 1 178 ? -15.406 -5.738 22.280 1.00 91.75 178 ARG A CA 1
ATOM 1376 C C . ARG A 1 178 ? -14.195 -5.625 23.172 1.00 91.75 178 ARG A C 1
ATOM 1378 O O . ARG A 1 178 ? -13.072 -5.470 22.706 1.00 91.75 178 ARG A O 1
ATOM 1385 N N . ARG A 1 179 ? -14.432 -5.781 24.462 1.00 88.44 179 ARG A N 1
ATOM 1386 C CA . ARG A 1 179 ? -13.385 -6.089 25.420 1.00 88.44 179 ARG A CA 1
ATOM 1387 C C . ARG A 1 179 ? -13.574 -7.545 25.844 1.00 88.44 179 ARG A C 1
ATOM 1389 O O . ARG A 1 179 ? -14.682 -7.883 26.267 1.00 88.44 179 ARG A O 1
ATOM 1396 N N . PRO A 1 180 ? -12.558 -8.410 25.732 1.00 77.06 180 PRO A N 1
ATOM 1397 C CA . PRO A 1 180 ? -12.596 -9.724 26.338 1.00 77.06 180 PRO A CA 1
ATOM 1398 C C . PRO A 1 180 ? -12.432 -9.534 27.853 1.00 77.06 180 PRO A C 1
ATOM 1400 O O . PRO A 1 180 ? -11.335 -9.628 28.398 1.00 77.06 180 PRO A O 1
ATOM 1403 N N . ASP A 1 181 ? -13.514 -9.172 28.543 1.00 70.06 181 ASP A N 1
ATOM 1404 C CA . ASP A 1 181 ? -13.563 -9.299 29.999 1.00 70.06 181 ASP A CA 1
ATOM 1405 C C . ASP A 1 181 ? -13.645 -10.793 30.364 1.00 70.06 181 ASP A C 1
ATOM 1407 O O . ASP A 1 181 ? -14.189 -11.592 29.591 1.00 70.06 181 ASP A O 1
ATOM 1411 N N . PRO A 1 182 ? -13.099 -11.216 31.522 1.00 54.38 182 PRO A N 1
ATOM 1412 C CA . PRO A 1 182 ? -13.259 -12.592 31.972 1.00 54.38 182 PRO A CA 1
ATOM 1413 C C . PRO A 1 182 ? -14.755 -12.911 32.099 1.00 54.38 182 PRO A C 1
ATOM 1415 O O . PRO A 1 182 ? -15.523 -12.027 32.491 1.00 54.38 182 PRO A O 1
ATOM 1418 N N . PRO A 1 183 ? -15.180 -14.152 31.800 1.00 48.47 183 PRO A N 1
ATOM 1419 C CA . PRO A 1 183 ? -16.581 -14.543 31.785 1.00 48.47 183 PRO A CA 1
ATOM 1420 C C . PRO A 1 183 ? -17.122 -14.558 33.217 1.00 48.47 183 PRO A C 1
ATOM 1422 O O . PRO A 1 183 ? -17.217 -15.597 33.865 1.00 48.47 183 PRO A O 1
ATOM 1425 N N . THR A 1 184 ? -17.467 -13.395 33.756 1.00 51.78 184 THR A N 1
ATOM 1426 C CA . THR A 1 184 ? -18.392 -13.324 34.875 1.00 51.78 184 THR A CA 1
ATOM 1427 C C . THR A 1 184 ? -19.774 -13.597 34.298 1.00 51.78 184 THR A C 1
ATOM 1429 O O . THR A 1 184 ? -20.231 -12.902 33.396 1.00 51.78 184 THR A O 1
ATOM 1432 N N . LEU A 1 185 ? -20.433 -14.638 34.813 1.00 51.97 185 LEU A N 1
ATOM 1433 C CA . LEU A 1 185 ? -21.716 -15.213 34.362 1.00 51.97 185 LEU A CA 1
ATOM 1434 C C . LEU A 1 185 ? -22.904 -14.222 34.257 1.00 51.97 185 LEU A C 1
ATOM 1436 O O . LEU A 1 185 ? -24.021 -14.638 33.975 1.00 51.97 185 LEU A O 1
ATOM 1440 N N . LEU A 1 186 ? -22.689 -12.928 34.503 1.00 50.50 186 LEU A N 1
ATOM 1441 C CA . LEU A 1 186 ? -23.708 -11.885 34.614 1.00 50.50 186 LEU A CA 1
ATOM 1442 C C . LEU A 1 186 ? -23.433 -10.639 33.755 1.00 50.50 186 LEU A C 1
ATOM 1444 O O . LEU A 1 186 ? -24.310 -9.785 33.652 1.00 50.50 186 LEU A O 1
ATOM 1448 N N . ALA A 1 187 ? -22.261 -10.514 33.125 1.00 48.91 187 ALA A N 1
ATOM 1449 C CA . ALA A 1 187 ? -21.935 -9.371 32.277 1.00 48.91 187 ALA A CA 1
ATOM 1450 C C . ALA A 1 187 ? -21.884 -9.819 30.813 1.00 48.91 187 ALA A C 1
ATOM 1452 O O . ALA A 1 187 ? -20.887 -10.368 30.353 1.00 48.91 187 ALA A O 1
ATOM 1453 N N . GLY A 1 188 ? -22.975 -9.600 30.073 1.00 56.38 188 GLY A N 1
ATOM 1454 C CA . GLY A 1 188 ? -22.937 -9.719 28.616 1.00 56.38 188 GLY A CA 1
ATOM 1455 C C . GLY A 1 188 ? -21.812 -8.842 28.066 1.00 56.38 188 GLY A C 1
ATOM 1456 O O . GLY A 1 188 ? -21.674 -7.687 28.474 1.00 56.38 188 GLY A O 1
ATOM 1457 N N . SER A 1 189 ? -20.988 -9.389 27.172 1.00 62.47 189 SER A N 1
ATOM 1458 C CA . SER A 1 189 ? -19.931 -8.630 26.506 1.00 62.47 189 SER A CA 1
ATOM 1459 C C . SER A 1 189 ? -20.561 -7.434 25.799 1.00 62.47 189 SER A C 1
ATOM 1461 O O . SER A 1 189 ? -21.325 -7.601 24.847 1.00 62.47 189 SER A O 1
ATOM 1463 N N . LYS A 1 190 ? -20.291 -6.222 26.289 1.00 78.56 190 LYS A N 1
ATOM 1464 C CA . LYS A 1 190 ? -20.830 -5.003 25.691 1.00 78.56 190 LYS A CA 1
ATOM 1465 C C . LYS A 1 190 ? -20.091 -4.741 24.383 1.00 78.56 190 LYS A C 1
ATOM 1467 O O . LYS A 1 190 ? -18.974 -4.231 24.389 1.00 78.56 190 LYS A O 1
ATOM 1472 N N . GLU A 1 191 ? -20.715 -5.125 23.279 1.00 88.62 191 GLU A N 1
ATOM 1473 C CA . GLU A 1 191 ? -20.226 -4.820 21.941 1.00 88.62 191 GLU A CA 1
ATOM 1474 C C . GLU A 1 191 ? -20.553 -3.364 21.590 1.00 88.62 191 GLU A C 1
ATOM 1476 O O . GLU A 1 191 ? -21.670 -2.884 21.798 1.00 88.62 191 GLU A O 1
ATOM 1481 N N . LEU A 1 192 ? -19.561 -2.648 21.071 1.00 90.75 192 LEU A N 1
ATOM 1482 C CA . LEU A 1 192 ? -19.724 -1.319 20.498 1.00 90.75 192 LEU A CA 1
ATOM 1483 C C . LEU A 1 192 ? -19.653 -1.450 18.980 1.00 90.75 192 LEU A C 1
ATOM 1485 O O . LEU A 1 192 ? -18.685 -1.995 18.462 1.00 90.75 192 LEU A O 1
ATOM 1489 N N . ARG A 1 193 ? -20.655 -0.929 18.273 1.00 92.75 193 ARG A N 1
ATOM 1490 C CA . ARG A 1 193 ? -20.697 -0.932 16.808 1.00 92.75 193 ARG A CA 1
ATOM 1491 C C . ARG A 1 193 ? -20.372 0.453 16.271 1.00 92.75 193 ARG A C 1
ATOM 1493 O O . ARG A 1 193 ? -20.899 1.449 16.769 1.00 92.75 193 ARG A O 1
ATOM 1500 N N . LEU A 1 194 ? -19.497 0.511 15.276 1.00 91.94 194 LEU A N 1
ATOM 1501 C CA . LEU A 1 194 ? -19.152 1.723 14.548 1.00 91.94 194 LEU A CA 1
ATOM 1502 C C . LEU A 1 194 ? -19.406 1.482 13.059 1.00 91.94 194 LEU A C 1
ATOM 1504 O O . LEU A 1 194 ? -18.673 0.690 12.466 1.00 91.94 194 LEU A O 1
ATOM 1508 N N . PRO A 1 195 ? -20.365 2.189 12.446 1.00 90.56 195 PRO A N 1
ATOM 1509 C CA . PRO A 1 195 ? -20.586 2.089 11.013 1.00 90.56 195 PRO A CA 1
ATOM 1510 C C . PRO A 1 195 ? -19.325 2.449 10.236 1.00 90.56 195 PRO A C 1
ATOM 1512 O O . PRO A 1 195 ? -18.609 3.397 10.588 1.00 90.56 195 PRO A O 1
ATOM 1515 N N . LEU A 1 196 ? -19.056 1.708 9.167 1.00 88.31 196 LEU A N 1
ATOM 1516 C CA . LEU A 1 196 ? -17.934 1.986 8.285 1.00 88.31 196 LEU A CA 1
ATOM 1517 C C . LEU A 1 196 ? -18.004 3.417 7.720 1.00 88.31 196 LEU A C 1
ATOM 1519 O O . LEU A 1 196 ? -19.069 4.012 7.557 1.00 88.31 196 LEU A O 1
ATOM 1523 N N . GLY A 1 197 ? -16.836 4.027 7.510 1.00 83.81 197 GLY A N 1
ATOM 1524 C CA . GLY A 1 197 ? -16.720 5.438 7.126 1.00 83.81 197 GLY A CA 1
ATOM 1525 C C . GLY A 1 197 ? -16.991 6.442 8.256 1.00 83.81 197 GLY A C 1
ATOM 1526 O O . GLY A 1 197 ? -16.684 7.628 8.107 1.00 83.81 197 GLY A O 1
ATOM 1527 N N . LYS A 1 198 ? -17.504 6.009 9.417 1.00 89.06 198 LYS A N 1
ATOM 1528 C CA . LYS A 1 198 ? -17.592 6.857 10.613 1.00 89.06 198 LYS A CA 1
ATOM 1529 C C . LYS A 1 198 ? -16.354 6.689 11.488 1.00 89.06 198 LYS A C 1
ATOM 1531 O O . LYS A 1 198 ? -15.724 5.637 11.558 1.00 89.06 198 LYS A O 1
ATOM 1536 N N . GLY A 1 199 ? -15.984 7.781 12.152 1.00 90.44 199 GLY A N 1
ATOM 1537 C CA . GLY A 1 199 ? -14.900 7.794 13.126 1.00 90.44 199 GLY A CA 1
ATOM 1538 C C . GLY A 1 199 ? -15.438 7.698 14.549 1.00 90.44 199 GLY A C 1
ATOM 1539 O O . GLY A 1 199 ? -16.369 8.419 14.902 1.00 90.44 199 GLY A O 1
ATOM 1540 N N . GLY A 1 200 ? -14.816 6.860 15.372 1.00 91.56 200 GLY A N 1
ATOM 1541 C CA . GLY A 1 200 ? -15.073 6.743 16.804 1.00 91.56 200 GLY A CA 1
ATOM 1542 C C . GLY A 1 200 ? -13.894 7.235 17.643 1.00 91.56 200 GLY A C 1
ATOM 1543 O O . GLY A 1 200 ? -12.822 7.566 17.127 1.00 91.56 200 GLY A O 1
ATOM 1544 N N . ARG A 1 201 ? -14.079 7.275 18.962 1.00 91.81 201 ARG A N 1
ATOM 1545 C CA . ARG A 1 201 ? -12.989 7.467 19.927 1.00 91.81 201 ARG A CA 1
ATOM 1546 C C . ARG A 1 201 ? -12.961 6.296 20.899 1.00 91.81 201 ARG A C 1
ATOM 1548 O O . ARG A 1 201 ? -13.999 5.945 21.449 1.00 91.81 201 ARG A O 1
ATOM 1555 N N . LEU A 1 202 ? -11.771 5.750 21.122 1.00 89.00 202 LEU A N 1
ATOM 1556 C CA . LEU A 1 202 ? -11.463 4.774 22.162 1.00 89.00 202 LEU A CA 1
ATOM 1557 C C . LEU A 1 202 ? -10.344 5.369 23.021 1.00 89.00 202 LEU A C 1
ATOM 1559 O O . LEU A 1 202 ? -9.184 5.426 22.607 1.00 89.00 202 LEU A O 1
ATOM 1563 N N . GLY A 1 203 ? -10.718 5.914 24.180 1.00 87.75 203 GLY A N 1
ATOM 1564 C CA . GLY A 1 203 ? -9.795 6.658 25.034 1.00 87.75 203 GLY A CA 1
ATOM 1565 C C . GLY A 1 203 ? -9.146 7.844 24.295 1.00 87.75 203 GLY A C 1
ATOM 1566 O O . GLY A 1 203 ? -9.862 8.683 23.734 1.00 87.75 203 GLY A O 1
ATOM 1567 N N . PRO A 1 204 ? -7.801 7.946 24.265 1.00 90.06 204 PRO A N 1
ATOM 1568 C CA . PRO A 1 204 ? -7.087 8.998 23.536 1.00 90.06 204 PRO A CA 1
ATOM 1569 C C . PRO A 1 204 ? -6.944 8.734 22.025 1.00 90.06 204 PRO A C 1
ATOM 1571 O O . PRO A 1 204 ? -6.505 9.629 21.294 1.00 90.06 204 PRO A O 1
ATOM 1574 N N . ALA A 1 205 ? -7.287 7.532 21.549 1.00 92.75 205 ALA A N 1
ATOM 1575 C CA . ALA A 1 205 ? -7.186 7.160 20.144 1.00 92.75 205 ALA A CA 1
ATOM 1576 C C . ALA A 1 205 ? -8.497 7.447 19.398 1.00 92.75 205 ALA A C 1
ATOM 1578 O O . ALA A 1 205 ? -9.593 7.076 19.822 1.00 92.75 205 ALA A O 1
ATOM 1579 N N . ARG A 1 206 ? -8.387 8.102 18.244 1.00 94.00 206 ARG A N 1
ATOM 1580 C CA . ARG A 1 206 ? -9.438 8.163 17.232 1.00 94.00 206 ARG A CA 1
ATOM 1581 C C . ARG A 1 206 ? -9.330 6.916 16.366 1.00 94.00 206 ARG A C 1
ATOM 1583 O O . ARG A 1 206 ? -8.236 6.570 15.933 1.00 94.00 206 ARG A O 1
ATOM 1590 N N . VAL A 1 207 ? -10.459 6.275 16.113 1.00 93.75 207 VAL A N 1
ATOM 1591 C CA . VAL A 1 207 ? -10.550 5.072 15.287 1.00 93.75 207 VAL A CA 1
ATOM 1592 C C . VAL A 1 207 ? -11.342 5.414 14.041 1.00 93.75 207 VAL A C 1
ATOM 1594 O O . VAL A 1 207 ? -12.422 5.991 14.153 1.00 93.75 207 VAL A O 1
ATOM 1597 N N . ILE A 1 208 ? -10.807 5.109 12.863 1.00 92.38 208 ILE A N 1
ATOM 1598 C CA . ILE A 1 208 ? -11.481 5.356 11.585 1.00 92.38 208 ILE A CA 1
ATOM 1599 C C . ILE A 1 208 ? -11.318 4.120 10.705 1.00 92.38 208 ILE A C 1
ATOM 1601 O O . ILE A 1 208 ? -10.204 3.632 10.526 1.00 92.38 208 ILE A O 1
ATOM 1605 N N . ALA A 1 209 ? -12.424 3.633 10.150 1.00 92.25 209 ALA A N 1
ATOM 1606 C CA . ALA A 1 209 ? -12.409 2.605 9.119 1.00 92.25 209 ALA A CA 1
ATOM 1607 C C . ALA A 1 209 ? -12.201 3.253 7.748 1.00 92.25 209 ALA A C 1
ATOM 1609 O O . ALA A 1 209 ? -12.888 4.224 7.421 1.00 92.25 209 ALA A O 1
ATOM 1610 N N . ARG A 1 210 ? -11.293 2.710 6.942 1.00 92.50 210 ARG A N 1
ATOM 1611 C CA . ARG A 1 210 ? -11.089 3.126 5.553 1.00 92.50 210 ARG A CA 1
ATOM 1612 C C . ARG A 1 210 ? -11.137 1.912 4.626 1.00 92.50 210 ARG A C 1
ATOM 1614 O O . ARG A 1 210 ? -10.614 0.859 5.006 1.00 92.50 210 ARG A O 1
ATOM 1621 N N . PRO A 1 211 ? -11.742 2.038 3.435 1.00 92.44 211 PRO A N 1
ATOM 1622 C CA . PRO A 1 211 ? -11.759 0.948 2.483 1.00 92.44 211 PRO A CA 1
ATOM 1623 C C . PRO A 1 211 ? -10.365 0.769 1.881 1.00 92.44 211 PRO A C 1
ATOM 1625 O O . PRO A 1 211 ? -9.614 1.729 1.673 1.00 92.44 211 PRO A O 1
ATOM 1628 N N . VAL A 1 212 ? -10.021 -0.487 1.634 1.00 93.19 212 VAL A N 1
ATOM 1629 C CA . VAL A 1 212 ? -8.803 -0.897 0.948 1.00 93.19 212 VAL A CA 1
ATOM 1630 C C . VAL A 1 212 ? -9.210 -1.440 -0.408 1.00 93.19 212 VAL A C 1
ATOM 1632 O O . VAL A 1 212 ? -10.033 -2.351 -0.503 1.00 93.19 212 VAL A O 1
ATOM 1635 N N . VAL A 1 213 ? -8.630 -0.856 -1.442 1.00 94.62 213 VAL A N 1
ATOM 1636 C CA . VAL A 1 213 ? -8.737 -1.308 -2.826 1.00 94.62 213 VAL A CA 1
ATOM 1637 C C . VAL A 1 213 ? -7.375 -1.815 -3.270 1.00 94.62 213 VAL A C 1
ATOM 1639 O O . VAL A 1 213 ? -6.360 -1.576 -2.610 1.00 94.62 213 VAL A O 1
ATOM 1642 N N . GLU A 1 214 ? -7.344 -2.526 -4.380 1.00 95.88 214 GLU A N 1
ATOM 1643 C CA . GLU A 1 214 ? -6.114 -3.027 -4.968 1.00 95.88 214 GLU A CA 1
ATOM 1644 C C . GLU A 1 214 ? -6.049 -2.561 -6.414 1.00 95.88 214 GLU A C 1
ATOM 1646 O O . GLU A 1 214 ? -7.049 -2.638 -7.117 1.00 95.88 214 GLU A O 1
ATOM 1651 N N . ALA A 1 215 ? -4.879 -2.092 -6.837 1.00 96.38 215 ALA A N 1
ATOM 1652 C CA . ALA A 1 215 ? -4.610 -1.753 -8.224 1.00 96.38 215 ALA A CA 1
ATOM 1653 C C . ALA A 1 215 ? -3.454 -2.599 -8.747 1.00 96.38 215 ALA A C 1
ATOM 1655 O O . ALA A 1 215 ? -2.461 -2.829 -8.047 1.00 96.38 215 ALA A O 1
ATOM 1656 N N . THR A 1 216 ? -3.562 -3.008 -10.000 1.00 97.12 216 THR A N 1
ATOM 1657 C CA . THR A 1 216 ? -2.537 -3.707 -10.758 1.00 97.12 216 THR A CA 1
ATOM 1658 C C . THR A 1 216 ? -2.094 -2.845 -11.942 1.00 97.12 216 THR A C 1
ATOM 1660 O O . THR A 1 216 ? -2.897 -2.289 -12.686 1.00 97.12 216 THR A O 1
ATOM 1663 N N . VAL A 1 217 ? -0.783 -2.776 -12.159 1.00 97.19 217 VAL A N 1
ATOM 1664 C CA . VAL A 1 217 ? -0.186 -2.235 -13.379 1.00 97.19 217 VAL A CA 1
ATOM 1665 C C . VAL A 1 217 ? 0.659 -3.304 -14.042 1.00 97.19 217 VAL A C 1
ATOM 1667 O O . VAL A 1 217 ? 1.420 -4.025 -13.386 1.00 97.19 217 VAL A O 1
ATOM 1670 N N . GLU A 1 218 ? 0.557 -3.383 -15.360 1.00 96.69 218 GLU A N 1
ATOM 1671 C CA . GLU A 1 218 ? 1.507 -4.122 -16.170 1.00 96.69 218 GLU A CA 1
ATOM 1672 C C . GLU A 1 218 ? 2.321 -3.173 -17.029 1.00 96.69 218 GLU A C 1
ATOM 1674 O O . GLU A 1 218 ? 1.802 -2.256 -17.664 1.00 96.69 218 GLU A O 1
ATOM 1679 N N . VAL A 1 219 ? 3.624 -3.424 -17.034 1.00 95.88 219 VAL A N 1
ATOM 1680 C CA . VAL A 1 219 ? 4.605 -2.647 -17.775 1.00 95.88 219 VAL A CA 1
ATOM 1681 C C . VAL A 1 219 ? 5.319 -3.580 -18.724 1.00 95.88 219 VAL A C 1
ATOM 1683 O O . VAL A 1 219 ? 5.840 -4.616 -18.302 1.00 95.88 219 VAL A O 1
ATOM 1686 N N . ARG A 1 220 ? 5.374 -3.203 -19.998 1.00 94.94 220 ARG A N 1
ATOM 1687 C CA . ARG A 1 220 ? 6.184 -3.892 -20.999 1.00 94.94 220 ARG A CA 1
ATOM 1688 C C . ARG A 1 220 ? 7.210 -2.942 -21.583 1.00 94.94 220 ARG A C 1
ATOM 1690 O O . ARG A 1 220 ? 6.906 -1.776 -21.798 1.00 94.94 220 ARG A O 1
ATOM 1697 N N . ASN A 1 221 ? 8.417 -3.432 -21.829 1.00 91.69 221 ASN A N 1
ATOM 1698 C CA . ASN A 1 221 ? 9.447 -2.654 -22.513 1.00 91.69 221 ASN A CA 1
ATOM 1699 C C . ASN A 1 221 ? 9.466 -2.951 -24.023 1.00 91.69 221 ASN A C 1
ATOM 1701 O O . ASN A 1 221 ? 8.833 -3.895 -24.499 1.00 91.69 221 ASN A O 1
ATOM 1705 N N . ALA A 1 222 ? 10.269 -2.187 -24.766 1.00 87.81 222 ALA A N 1
ATOM 1706 C CA . ALA A 1 222 ? 10.474 -2.365 -26.206 1.00 87.81 222 ALA A CA 1
ATOM 1707 C C . ALA A 1 222 ? 11.032 -3.748 -26.612 1.00 87.81 222 ALA A C 1
ATOM 1709 O O . ALA A 1 222 ? 10.953 -4.126 -27.778 1.00 87.81 222 ALA A O 1
ATOM 1710 N N . PHE A 1 223 ? 11.582 -4.516 -25.666 1.00 88.44 223 PHE A N 1
ATOM 1711 C CA . PHE A 1 223 ? 12.075 -5.879 -25.890 1.00 88.44 223 PHE A CA 1
ATOM 1712 C C . PHE A 1 223 ? 10.994 -6.949 -25.667 1.00 88.44 223 PHE A C 1
ATOM 1714 O O . PHE A 1 223 ? 11.270 -8.137 -25.807 1.00 88.44 223 PHE A O 1
ATOM 1721 N N . GLY A 1 224 ? 9.771 -6.546 -25.308 1.00 87.38 224 GLY A N 1
ATOM 1722 C CA . GLY A 1 224 ? 8.660 -7.451 -25.017 1.00 87.38 224 GLY A CA 1
ATOM 1723 C C . GLY A 1 224 ? 8.698 -8.070 -23.619 1.00 87.38 224 GLY A C 1
ATOM 1724 O O . GLY A 1 224 ? 7.820 -8.870 -23.296 1.00 87.38 224 GLY A O 1
ATOM 1725 N N . ASN A 1 225 ? 9.661 -7.697 -22.769 1.00 90.31 225 ASN A N 1
ATOM 1726 C CA . ASN A 1 225 ? 9.685 -8.145 -21.380 1.00 90.31 225 ASN A CA 1
ATOM 1727 C C . ASN A 1 225 ? 8.561 -7.454 -20.614 1.00 90.31 225 ASN A C 1
ATOM 1729 O O . ASN A 1 225 ? 8.418 -6.234 -20.695 1.00 90.31 225 ASN A O 1
ATOM 1733 N N . GLN A 1 226 ? 7.800 -8.229 -19.845 1.00 93.38 226 GLN A N 1
ATOM 1734 C CA . GLN A 1 226 ? 6.664 -7.740 -19.070 1.00 93.38 226 GLN A CA 1
ATOM 1735 C C . GLN A 1 226 ? 6.918 -7.890 -17.575 1.00 93.38 226 GLN A C 1
ATOM 1737 O O . GLN A 1 226 ? 7.556 -8.845 -17.127 1.00 93.38 226 GLN A O 1
ATOM 1742 N N . ARG A 1 227 ? 6.383 -6.954 -16.794 1.00 93.75 227 ARG A N 1
ATOM 1743 C CA . ARG A 1 227 ? 6.332 -7.034 -15.338 1.00 93.75 227 ARG A CA 1
ATOM 1744 C C . ARG A 1 227 ? 4.981 -6.553 -14.845 1.00 93.75 227 ARG A C 1
ATOM 1746 O O . ARG A 1 227 ? 4.487 -5.522 -15.287 1.00 93.75 227 ARG A O 1
ATOM 1753 N N . ARG A 1 228 ? 4.430 -7.296 -13.892 1.00 94.94 228 ARG A N 1
ATOM 1754 C CA . ARG A 1 228 ? 3.219 -6.942 -13.161 1.00 94.94 228 ARG A CA 1
ATOM 1755 C C . ARG A 1 228 ? 3.595 -6.428 -11.776 1.00 94.94 228 ARG A C 1
ATOM 1757 O O . ARG A 1 228 ? 4.451 -7.016 -11.111 1.00 94.94 228 ARG A O 1
ATOM 1764 N N . ALA A 1 229 ? 2.962 -5.345 -11.351 1.00 95.31 229 ALA A N 1
ATOM 1765 C CA . ALA A 1 229 ? 3.015 -4.857 -9.983 1.00 95.31 229 ALA A CA 1
ATOM 1766 C C . ALA A 1 229 ? 1.595 -4.627 -9.479 1.00 95.31 229 ALA A C 1
ATOM 1768 O O . ALA A 1 229 ? 0.765 -4.069 -10.185 1.00 95.31 229 ALA A O 1
ATOM 1769 N N . THR A 1 230 ? 1.346 -5.044 -8.247 1.00 96.12 230 THR A N 1
ATOM 1770 C CA . THR A 1 230 ? 0.051 -4.925 -7.586 1.00 96.12 230 THR A CA 1
ATOM 1771 C C . THR A 1 230 ? 0.258 -4.208 -6.263 1.00 96.12 230 THR A C 1
ATOM 1773 O O . THR A 1 230 ? 1.267 -4.435 -5.585 1.00 96.12 230 THR A O 1
ATOM 1776 N N . LYS A 1 231 ? -0.653 -3.304 -5.909 1.00 95.75 231 LYS A N 1
ATOM 1777 C CA . LYS A 1 231 ? -0.555 -2.511 -4.687 1.00 95.75 231 LYS A CA 1
ATOM 1778 C C . LYS A 1 231 ? -1.918 -2.317 -4.046 1.00 95.75 231 LYS A C 1
ATOM 1780 O O . LYS A 1 231 ? -2.849 -1.834 -4.682 1.00 95.75 231 LYS A O 1
ATOM 1785 N N . GLU A 1 232 ? -1.978 -2.591 -2.749 1.00 95.06 232 GLU A N 1
ATOM 1786 C CA . GLU A 1 232 ? -3.093 -2.163 -1.914 1.00 95.06 232 GLU A CA 1
ATOM 1787 C C . GLU A 1 232 ? -3.043 -0.655 -1.658 1.00 95.06 232 GLU A C 1
ATOM 1789 O O . GLU A 1 232 ? 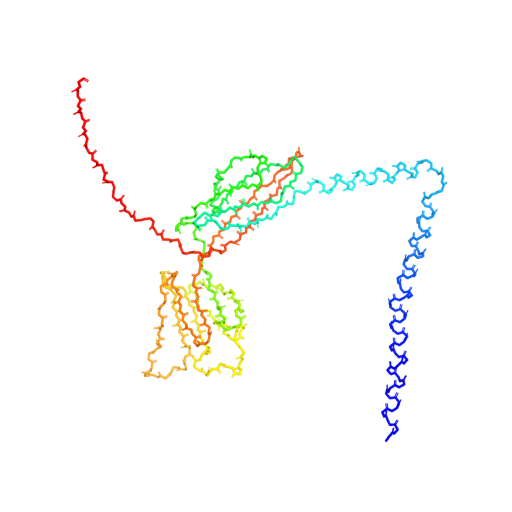-2.023 -0.098 -1.229 1.00 95.06 232 GLU A O 1
ATOM 1794 N N . ILE A 1 233 ? -4.179 -0.002 -1.854 1.00 94.50 233 ILE A N 1
ATOM 1795 C CA . ILE A 1 233 ? -4.368 1.428 -1.661 1.00 94.50 233 ILE A CA 1
ATOM 1796 C C . ILE A 1 233 ? -5.476 1.608 -0.630 1.00 94.50 233 ILE A C 1
ATOM 1798 O O . ILE A 1 233 ? -6.587 1.106 -0.772 1.00 94.50 233 ILE A O 1
ATOM 1802 N N . THR A 1 234 ? -5.177 2.334 0.443 1.00 93.56 234 THR A N 1
ATOM 1803 C CA . THR A 1 234 ? -6.205 2.759 1.391 1.00 93.56 234 THR A CA 1
ATOM 1804 C C . THR A 1 234 ? -6.798 4.075 0.916 1.00 93.56 234 THR A C 1
ATOM 1806 O O . THR A 1 234 ? -6.074 5.065 0.802 1.00 93.56 234 THR A O 1
ATOM 1809 N N . LEU A 1 235 ? -8.110 4.105 0.703 1.00 92.19 235 LEU A N 1
ATOM 1810 C CA . LEU A 1 235 ? -8.794 5.331 0.320 1.00 92.19 235 LEU A CA 1
ATOM 1811 C C . LEU A 1 235 ? -8.995 6.236 1.545 1.00 92.19 235 LEU A C 1
ATOM 1813 O O . LEU A 1 235 ? -9.397 5.762 2.612 1.00 92.19 235 LEU A O 1
ATOM 1817 N N . PRO A 1 236 ? -8.729 7.548 1.437 1.00 89.06 236 PRO A N 1
ATOM 1818 C CA . PRO A 1 236 ? -8.906 8.473 2.553 1.00 89.06 236 PRO A CA 1
ATOM 1819 C C . PRO A 1 236 ? -10.383 8.783 2.843 1.00 89.06 236 PRO A C 1
ATOM 1821 O O . PRO A 1 236 ? -10.688 9.313 3.913 1.00 89.06 236 PRO A O 1
ATOM 1824 N N . PHE A 1 237 ? -11.278 8.439 1.916 1.00 85.44 237 PHE A N 1
ATOM 1825 C CA . PHE A 1 237 ? -12.725 8.617 1.984 1.00 85.44 237 PHE A CA 1
ATOM 1826 C C . PHE A 1 237 ? -13.449 7.265 1.984 1.00 85.44 237 PHE A C 1
ATOM 1828 O O . PHE A 1 237 ? -12.893 6.236 1.599 1.00 85.44 237 PHE A O 1
ATOM 1835 N N . TRP A 1 238 ? -14.701 7.274 2.438 1.00 83.69 238 TRP A N 1
ATOM 1836 C CA . TRP A 1 238 ? -15.589 6.126 2.298 1.00 83.69 238 TRP A CA 1
ATOM 1837 C C . TRP A 1 238 ? -16.296 6.195 0.946 1.00 83.69 238 TRP A C 1
ATOM 1839 O O . TRP A 1 238 ? -16.710 7.277 0.534 1.00 83.69 238 TRP A O 1
ATOM 1849 N N . ILE A 1 239 ? -16.438 5.057 0.268 1.00 82.12 239 ILE A N 1
ATOM 1850 C CA . ILE A 1 239 ? -17.203 4.995 -0.976 1.00 82.12 239 ILE A CA 1
ATOM 1851 C C . ILE A 1 239 ? -18.679 4.885 -0.598 1.00 82.12 239 ILE A C 1
ATOM 1853 O O . ILE A 1 239 ? -19.148 3.829 -0.170 1.00 82.12 239 ILE A O 1
ATOM 1857 N N . GLU A 1 240 ? -19.401 5.994 -0.712 1.00 72.56 240 GLU A N 1
ATOM 1858 C CA . GLU A 1 240 ? -20.858 5.991 -0.621 1.00 72.56 240 GLU A CA 1
ATOM 1859 C C . GLU A 1 240 ? -21.443 5.420 -1.919 1.00 72.56 240 GLU A C 1
ATOM 1861 O O . GLU A 1 240 ? -20.913 5.633 -3.013 1.00 72.56 240 GLU A O 1
ATOM 1866 N N . GLU A 1 241 ? -22.532 4.660 -1.807 1.00 55.31 241 GLU A N 1
ATOM 1867 C CA . GLU A 1 241 ? -23.310 4.282 -2.983 1.00 55.31 241 GLU A CA 1
ATOM 1868 C C . GLU A 1 241 ? -23.834 5.588 -3.607 1.00 55.31 241 GLU A C 1
ATOM 1870 O O . GLU A 1 241 ? -24.396 6.410 -2.872 1.00 55.31 241 GLU A O 1
ATOM 1875 N N . PRO A 1 242 ? -23.655 5.844 -4.919 1.00 42.84 242 PRO A N 1
ATOM 1876 C CA . PRO A 1 242 ? -24.382 6.942 -5.537 1.00 42.84 242 PRO A CA 1
ATOM 1877 C C . PRO A 1 242 ? -25.868 6.708 -5.239 1.00 42.84 242 PRO A C 1
ATOM 1879 O O . PRO A 1 242 ? -26.306 5.554 -5.329 1.00 42.84 242 PRO A O 1
ATOM 1882 N N . PRO A 1 243 ? -26.650 7.739 -4.855 1.00 32.56 243 PRO A N 1
ATOM 1883 C CA . PRO A 1 243 ? -28.070 7.550 -4.619 1.00 32.56 243 PRO A CA 1
ATOM 1884 C C . PRO A 1 243 ? -28.638 6.828 -5.833 1.00 32.56 243 PRO A C 1
ATOM 1886 O O . PRO A 1 243 ? -28.434 7.268 -6.969 1.00 32.56 243 PRO A O 1
ATOM 1889 N N . SER A 1 244 ? -29.292 5.692 -5.590 1.00 38.28 244 SER A N 1
ATOM 1890 C CA . SER A 1 244 ? -30.030 4.945 -6.595 1.00 38.28 244 SER A CA 1
ATOM 1891 C C . SER A 1 244 ? -31.213 5.802 -7.031 1.00 38.28 244 SER A C 1
ATOM 1893 O O . SER A 1 244 ? -32.370 5.573 -6.685 1.00 38.28 244 SER A O 1
ATOM 1895 N N . HIS A 1 245 ? -30.927 6.843 -7.809 1.00 38.22 245 HIS A N 1
ATOM 1896 C CA . HIS A 1 245 ? -31.912 7.473 -8.648 1.00 38.22 245 HIS A CA 1
ATOM 1897 C C . HIS A 1 245 ? -32.275 6.423 -9.684 1.00 38.22 245 HIS A C 1
ATOM 1899 O O . HIS A 1 245 ? -31.642 6.264 -10.726 1.00 38.22 245 HIS A O 1
ATOM 1905 N N . ALA A 1 246 ? -33.295 5.655 -9.304 1.00 36.16 246 ALA A N 1
ATOM 1906 C CA . ALA A 1 246 ? -34.399 5.289 -10.150 1.00 36.16 246 ALA A CA 1
ATOM 1907 C C . ALA A 1 246 ? -34.321 6.016 -11.489 1.00 36.16 246 ALA A C 1
ATOM 1909 O O . ALA A 1 246 ? -34.298 7.247 -11.543 1.00 36.16 246 ALA A O 1
ATOM 1910 N N . VAL A 1 247 ? -34.321 5.212 -12.545 1.00 40.91 247 VAL A N 1
ATOM 1911 C CA . VAL A 1 247 ? -34.944 5.511 -13.827 1.00 40.91 247 VAL A CA 1
ATOM 1912 C C . VAL A 1 247 ? -36.087 6.514 -13.622 1.00 40.91 247 VAL A C 1
ATOM 1914 O O . VAL A 1 247 ? -37.225 6.152 -13.343 1.00 40.91 247 VAL A O 1
ATOM 1917 N N . LEU A 1 248 ? -35.769 7.797 -13.730 1.00 32.09 248 LEU A N 1
ATOM 1918 C CA . LEU A 1 248 ? -36.719 8.859 -13.977 1.00 32.09 248 LEU A CA 1
ATOM 1919 C C . LEU A 1 248 ? -36.446 9.272 -15.406 1.00 32.09 248 LEU A C 1
ATOM 1921 O O . LEU A 1 248 ? -35.747 10.234 -15.697 1.00 32.09 248 LEU A O 1
ATOM 1925 N N . THR A 1 249 ? -36.996 8.475 -16.313 1.00 32.59 249 THR A N 1
ATOM 1926 C CA . THR A 1 249 ? -37.454 8.996 -17.589 1.00 32.59 249 THR A CA 1
ATOM 1927 C C . THR A 1 249 ? -38.484 10.089 -17.294 1.00 32.59 249 THR A C 1
ATOM 1929 O O . THR A 1 249 ? -39.468 9.814 -16.604 1.00 32.59 249 THR A O 1
ATOM 1932 N N . PRO A 1 250 ? -38.379 11.272 -17.911 1.00 35.00 250 PRO A N 1
ATOM 1933 C CA . PRO A 1 250 ? -39.547 11.960 -18.405 1.00 35.00 250 PRO A CA 1
ATOM 1934 C C . PRO A 1 250 ? -39.663 11.638 -19.891 1.00 35.00 250 PRO A C 1
ATOM 1936 O O . PRO A 1 250 ? -38.854 12.026 -20.730 1.00 35.00 250 PRO A O 1
ATOM 1939 N N . ARG A 1 251 ? -40.706 10.863 -20.168 1.00 35.50 251 ARG A N 1
ATOM 1940 C CA . ARG A 1 251 ? -41.495 10.853 -21.396 1.00 35.50 251 ARG A CA 1
ATOM 1941 C C . ARG A 1 251 ? -41.466 12.214 -22.119 1.00 35.50 251 ARG A C 1
ATOM 1943 O O . ARG A 1 251 ? -41.743 13.235 -21.501 1.00 35.50 251 ARG A O 1
ATOM 1950 N N . SER A 1 252 ? -41.247 12.165 -23.433 1.00 35.97 252 SER A N 1
ATOM 1951 C CA . SER A 1 252 ? -41.909 12.989 -24.459 1.00 35.97 252 SER A CA 1
ATOM 1952 C C . SER A 1 252 ? -42.095 14.494 -24.191 1.00 35.97 252 SER A C 1
ATOM 1954 O O . SER A 1 252 ? -43.043 14.894 -23.518 1.00 35.97 252 SER A O 1
ATOM 1956 N N . GLN A 1 253 ? -41.350 15.321 -24.926 1.00 34.09 253 GLN A N 1
ATOM 1957 C CA . GLN A 1 253 ? -41.965 16.454 -25.623 1.00 34.09 253 GLN A CA 1
ATOM 1958 C C . GLN A 1 253 ? -41.557 16.445 -27.096 1.00 34.09 253 GLN A C 1
ATOM 1960 O O . GLN A 1 253 ? -40.518 16.945 -27.511 1.00 34.09 253 GLN A O 1
ATOM 1965 N N . GLU A 1 254 ? -42.438 15.826 -27.867 1.00 36.34 254 GLU A N 1
ATOM 1966 C CA . GLU A 1 254 ? -42.811 16.250 -29.204 1.00 36.34 254 GLU A CA 1
ATOM 1967 C C . GLU A 1 254 ? -43.285 17.713 -29.132 1.00 36.34 254 GLU A C 1
ATOM 1969 O O . GLU A 1 254 ? -44.280 17.998 -28.469 1.00 36.34 254 GLU A O 1
ATOM 1974 N N . VAL A 1 255 ? -42.587 18.644 -29.788 1.00 36.34 255 VAL A N 1
ATOM 1975 C CA . VAL A 1 255 ? -43.205 19.875 -30.301 1.00 36.34 255 VAL A CA 1
ATOM 1976 C C . VAL A 1 255 ? -42.632 20.152 -31.682 1.00 36.34 255 VAL A C 1
ATOM 1978 O O . VAL A 1 255 ? -41.508 20.613 -31.854 1.00 36.34 255 VAL A O 1
ATOM 1981 N N . VAL A 1 256 ? -43.476 19.846 -32.658 1.00 39.66 256 VAL A N 1
ATOM 1982 C CA . VAL A 1 256 ? -43.502 20.412 -34.001 1.00 39.66 256 VAL A CA 1
ATOM 1983 C C . VAL A 1 256 ? -43.609 21.937 -33.915 1.00 39.66 256 VAL A C 1
ATOM 1985 O O . VAL A 1 256 ? -44.555 22.448 -33.310 1.00 39.66 256 VAL A O 1
ATOM 1988 N N . ARG A 1 257 ? -42.702 22.649 -34.586 1.00 46.12 257 ARG A N 1
ATOM 1989 C CA . ARG A 1 257 ? -43.028 23.739 -35.520 1.00 46.12 257 ARG A CA 1
ATOM 1990 C C . ARG A 1 257 ? -41.846 24.037 -36.428 1.00 46.12 257 ARG A C 1
ATOM 1992 O O . ARG A 1 257 ? -40.732 24.201 -35.892 1.00 46.12 257 ARG A O 1
#

Radius of gyration: 30.59 Å; chains: 1; bounding box: 92×39×78 Å

Sequence (257 aa):
VKPIKQVATVAGRADMTFVDALMTKLPSLNVLELGRIFARLQNGVVHMYGAVMIVGVVAVLAFFWAPHSHIEATFEGNNVDLTTPLGLGYEYRWDANSDGEFETTWAEAPGTSFAYKKGDVRGVAVFLMNARSGVERRVHVGEDWVPLPIEAVAPVATLRREDVGFEVRLDGEDLVFRRPDPPTLLAGSKELRLPLGKGGRLGPARVIARPVVEATVEVRNAFGNQRRATKEITLPFWIEEPPSHAVLTPRSQEVVR

Secondary structure (DSSP, 8-state):
-HHHHHHHHHHHHHHHHHHHIIIIIHHHHHHHHHHHHHHHHTSS-HHHHHHHHHHHHHHHHHHHHS-----EEEEETTEEEEE----TT-EEEEETT-SSS-SS-SBS--EEEE---GGGEEEEEEEEEETTT--EEEEEE-SS-EE--GGGTS-GGG--GGGS--EEEEETTEEEEE------TT-----EEEETT-EEEETTEEEEEEEEEEEEEEEE-TT--EEEEEEEEE-SS--PPPP--------------